Protein AF-R9SNN8-F1 (afdb_monomer)

Foldseek 3Di:
DAQPLCVLLVAPWGWKFKAFAQDDDPQAAEQPALDDDDDPLLVVLCCTPVQGKHKDFLGRNNDQLLCQLAQQFLSQDPPPPHVLLQLLQQAQALPARPDNVVSVVVLVPDDPVCSVSRRRHPRLDHHSVVSSCCSPPVRQHHNDPGGMIMMGGPVPQDVVRQTFKMKGKDFPLSVVLVQQQLCVLDPDGADAAEDSGAQSNQQHVVQVVQLPDPNRHKGKGLPDLVSLVSHDPPSSPGIIIIMHGSVVSVVCVVRVPPTSSNDPVSVVVSD

Secondary structure (DSSP, 8-state):
---HHHHHHT-SS--EEEEEESSPPTT-B--S-SSS---HHHHHHHHHHS---EEE-TTT---HHHHHHTTBS-HHHHSTT-HHHHHHHTTTGGGT-SSHHHHHHHHHTS-HHHHHHHHH---SSSSHHHHHHIIIIIS---B-SSSEEEEEEGGGPPTTPPPSEEEEEE-HHHHHHHHHHHHHT-SS----B--SS-HHHHTTHHHHHHHTSSS--PEEE--SHHHHHHSPTTHHHH-EEEEEEHHHHHHHHHH-TTSGGG-HHHHHH--

Mean predicted aligned error: 3.73 Å

pLDDT: mean 94.52, std 4.87, range [56.5, 98.81]

Structure (mmCIF, N/CA/C/O backbone):
data_AF-R9SNN8-F1
#
_entry.id   AF-R9SNN8-F1
#
loop_
_atom_site.group_PDB
_atom_site.id
_atom_site.type_symbol
_atom_site.label_atom_id
_atom_site.label_alt_id
_atom_site.label_comp_id
_atom_site.label_asym_id
_atom_site.label_entity_id
_atom_site.label_seq_id
_atom_site.pdbx_PDB_ins_code
_atom_site.Cartn_x
_atom_site.Cartn_y
_atom_site.Cartn_z
_atom_site.occupancy
_atom_site.B_iso_or_equiv
_atom_site.auth_seq_id
_atom_site.auth_comp_id
_atom_site.auth_asym_id
_atom_site.auth_atom_id
_atom_site.pdbx_PDB_model_num
ATOM 1 N N . MET A 1 1 ? -12.663 13.484 13.839 1.00 72.19 1 MET A N 1
ATOM 2 C CA . MET A 1 1 ? -13.004 12.285 14.656 1.00 72.19 1 MET A CA 1
ATOM 3 C C . MET A 1 1 ? -11.731 11.582 15.132 1.00 72.19 1 MET A C 1
ATOM 5 O O . MET A 1 1 ? -10.718 11.725 14.473 1.00 72.19 1 MET A O 1
ATOM 9 N N . ASP A 1 2 ? -11.742 10.814 16.226 1.00 83.00 2 ASP A N 1
ATOM 10 C CA . ASP A 1 2 ? -10.592 9.967 16.615 1.00 83.00 2 ASP A CA 1
ATOM 11 C C . ASP A 1 2 ? -10.923 8.477 16.425 1.00 83.00 2 ASP A C 1
ATOM 13 O O . ASP A 1 2 ? -12.054 8.047 16.658 1.00 83.00 2 ASP A O 1
ATOM 17 N N . SER A 1 3 ? -9.940 7.674 16.004 1.00 90.75 3 SER A N 1
ATOM 18 C CA . SER A 1 3 ? -10.134 6.233 15.783 1.00 90.75 3 SER A CA 1
ATOM 19 C C . SER A 1 3 ? -10.133 5.473 17.110 1.00 90.75 3 SER A C 1
ATOM 21 O O . SER A 1 3 ? -9.099 5.351 17.769 1.00 90.75 3 SER A O 1
ATOM 23 N N . LYS A 1 4 ? -11.289 4.909 17.487 1.00 94.19 4 LYS A N 1
ATOM 24 C CA . LYS A 1 4 ? -11.444 4.128 18.727 1.00 94.19 4 LYS A CA 1
ATOM 25 C C . LYS A 1 4 ? -10.507 2.916 18.772 1.00 94.19 4 LYS A C 1
ATOM 27 O O . LYS A 1 4 ? -9.848 2.702 19.784 1.00 94.19 4 LYS A O 1
ATOM 32 N N . ILE A 1 5 ? -10.370 2.192 17.657 1.00 95.62 5 ILE A N 1
ATOM 33 C CA . ILE A 1 5 ? -9.436 1.060 17.534 1.00 95.62 5 ILE A CA 1
ATOM 34 C C . ILE A 1 5 ? -7.990 1.512 17.766 1.00 95.62 5 ILE A C 1
ATOM 36 O O . ILE A 1 5 ? -7.279 0.898 18.556 1.00 95.62 5 ILE A O 1
ATOM 40 N N . ALA A 1 6 ? -7.559 2.614 17.141 1.00 95.12 6 ALA A N 1
ATOM 41 C CA . ALA A 1 6 ? -6.199 3.127 17.329 1.00 95.12 6 ALA A CA 1
ATOM 42 C C . ALA A 1 6 ? -5.938 3.558 18.783 1.00 9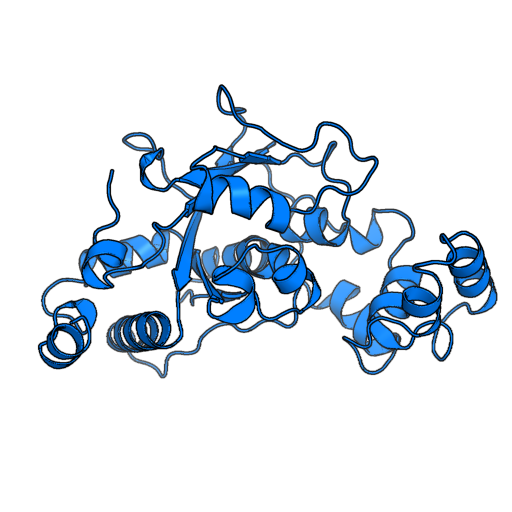5.12 6 ALA A C 1
ATOM 44 O O . ALA A 1 6 ? -4.848 3.336 19.308 1.00 95.12 6 ALA A O 1
ATOM 45 N N . ASN A 1 7 ? -6.950 4.111 19.458 1.00 94.06 7 ASN A N 1
ATOM 46 C CA . ASN A 1 7 ? -6.866 4.475 20.872 1.00 94.06 7 ASN A CA 1
ATOM 47 C C . ASN A 1 7 ? -6.768 3.240 21.788 1.00 94.06 7 ASN A C 1
ATOM 49 O O . ASN A 1 7 ? -6.008 3.249 22.757 1.00 94.06 7 ASN A O 1
ATOM 53 N N . LEU A 1 8 ? -7.495 2.158 21.486 1.00 94.19 8 LEU A N 1
ATOM 54 C CA . LEU A 1 8 ? -7.383 0.887 22.216 1.00 94.19 8 LEU A CA 1
ATOM 55 C C . LEU A 1 8 ? -6.013 0.224 21.997 1.00 94.19 8 LEU A C 1
ATOM 57 O O . LEU A 1 8 ? -5.402 -0.278 22.944 1.00 94.19 8 LEU A O 1
ATOM 61 N N . LEU A 1 9 ? -5.466 0.321 20.787 1.00 93.25 9 LEU A N 1
ATOM 62 C CA . LEU A 1 9 ? -4.102 -0.112 20.470 1.00 93.25 9 LEU A CA 1
ATOM 63 C C . LEU A 1 9 ? -3.013 0.804 21.037 1.00 93.25 9 LEU A C 1
ATOM 65 O O . LEU A 1 9 ? -1.855 0.412 21.051 1.00 93.25 9 LEU A O 1
ATOM 69 N N . GLY A 1 10 ? -3.336 2.020 21.481 1.00 92.25 10 GLY A N 1
ATOM 70 C CA . GLY A 1 10 ? -2.318 2.985 21.908 1.00 92.25 10 GLY A CA 1
ATOM 71 C C . GLY A 1 10 ? -1.281 3.279 20.819 1.00 92.25 10 GLY A C 1
ATOM 72 O O . GLY A 1 10 ? -0.102 3.419 21.135 1.00 92.25 10 GLY A O 1
ATOM 73 N N . CYS A 1 11 ? -1.710 3.331 19.552 1.00 93.31 11 CYS A N 1
ATOM 74 C CA . CYS A 1 11 ? -0.806 3.494 18.417 1.00 93.31 11 CYS A CA 1
ATOM 75 C C . CYS A 1 11 ? 0.056 4.755 18.552 1.00 93.31 11 CYS A C 1
ATOM 77 O O . CYS A 1 11 ? -0.461 5.852 18.771 1.00 93.31 11 CYS A O 1
ATOM 79 N N . SER A 1 12 ? 1.362 4.618 18.302 1.00 93.44 12 SER A N 1
ATOM 80 C CA . SER A 1 12 ? 2.279 5.773 18.245 1.00 93.44 12 SER A CA 1
ATOM 81 C C . SER A 1 12 ? 1.959 6.730 17.090 1.00 93.44 12 SER A C 1
ATOM 83 O O . SER A 1 12 ? 2.256 7.922 17.154 1.00 93.44 12 SER A O 1
ATOM 85 N N . PHE A 1 13 ? 1.335 6.214 16.030 1.00 96.06 13 PHE A N 1
ATOM 86 C CA . PHE A 1 13 ? 0.892 6.984 14.875 1.00 96.06 13 PHE A CA 1
ATOM 87 C C . PHE A 1 13 ? -0.616 6.849 14.704 1.00 96.06 13 PHE A C 1
ATOM 89 O O . PHE A 1 13 ? -1.148 5.741 14.621 1.00 96.06 13 PHE A O 1
ATOM 96 N N . LYS A 1 14 ? -1.310 7.986 14.586 1.00 96.31 14 LYS A N 1
ATOM 97 C CA . LYS A 1 14 ? -2.728 7.986 14.221 1.00 96.31 14 LYS A CA 1
ATOM 98 C C . LYS A 1 14 ? -2.908 7.404 12.812 1.00 96.31 14 LYS A C 1
ATOM 100 O O . LYS A 1 14 ? -2.109 7.727 11.924 1.00 96.31 14 LYS A O 1
ATOM 105 N N . PRO A 1 15 ? -3.965 6.606 12.577 1.00 98.00 15 PRO A N 1
ATOM 106 C CA . PRO A 1 15 ? -4.228 6.054 11.260 1.00 98.00 15 PRO A CA 1
ATOM 107 C C . PRO A 1 15 ? -4.510 7.162 10.239 1.00 98.00 15 PRO A C 1
ATOM 109 O O . PRO A 1 15 ? -4.804 8.321 10.570 1.00 98.00 15 PRO A O 1
ATOM 112 N N . ILE A 1 16 ? -4.406 6.777 8.976 1.00 98.56 16 ILE A N 1
ATOM 113 C CA . ILE A 1 16 ? -4.803 7.584 7.824 1.00 98.56 16 ILE A CA 1
ATOM 114 C C . ILE A 1 16 ? -5.865 6.816 7.038 1.00 98.56 16 ILE A C 1
ATOM 116 O O . ILE A 1 16 ? -6.004 5.603 7.200 1.00 98.56 16 ILE A O 1
ATOM 120 N N . VAL A 1 17 ? -6.599 7.509 6.181 1.00 98.62 17 VAL A N 1
ATOM 121 C CA . VAL A 1 17 ? -7.621 6.913 5.313 1.00 98.62 17 VAL A CA 1
ATOM 122 C C . VAL A 1 17 ? -7.290 7.152 3.850 1.00 98.62 17 VAL A C 1
ATOM 124 O O . VAL A 1 17 ? -6.629 8.140 3.514 1.00 98.62 17 VAL A O 1
ATOM 127 N N . LEU A 1 18 ? -7.771 6.254 2.996 1.00 98.69 18 LEU A N 1
ATOM 128 C CA . LEU A 1 18 ? -7.830 6.435 1.552 1.00 98.69 18 LEU A CA 1
ATOM 129 C C . LEU A 1 18 ? -9.287 6.671 1.147 1.00 98.69 18 LEU A C 1
ATOM 131 O O . LEU A 1 18 ? -10.178 5.939 1.575 1.00 98.69 18 LEU A O 1
ATOM 135 N N . VAL A 1 19 ? -9.507 7.687 0.314 1.00 98.31 19 VAL A N 1
ATOM 136 C CA . VAL A 1 19 ? -10.810 8.021 -0.273 1.00 98.31 19 VAL A CA 1
ATOM 137 C C . VAL A 1 19 ? -10.654 8.225 -1.779 1.00 98.31 19 VAL A C 1
ATOM 139 O O . VAL A 1 19 ? -9.813 9.014 -2.220 1.00 98.31 19 VAL A O 1
ATOM 142 N N . LYS A 1 20 ? -11.467 7.538 -2.575 1.00 97.88 20 LYS A N 1
ATOM 143 C CA . LYS A 1 20 ? -11.664 7.780 -4.004 1.00 97.88 20 LYS A CA 1
ATOM 144 C C . LYS A 1 20 ? -12.780 8.803 -4.183 1.00 97.88 20 LYS A C 1
ATOM 146 O O . LYS A 1 20 ? -13.839 8.700 -3.574 1.00 97.88 20 LYS A O 1
ATOM 151 N N . THR A 1 21 ? -12.538 9.834 -4.987 1.00 97.31 21 THR A N 1
ATOM 152 C CA . THR A 1 21 ? -13.513 10.917 -5.183 1.00 97.31 21 THR A CA 1
ATOM 153 C C . THR A 1 21 ? -13.320 11.651 -6.508 1.00 97.31 21 THR A C 1
ATOM 155 O O . THR A 1 21 ? -12.231 11.684 -7.083 1.00 97.31 21 THR A O 1
ATOM 158 N N . ASN A 1 22 ? -14.387 12.277 -7.002 1.00 97.50 22 ASN A N 1
ATOM 159 C CA . ASN A 1 22 ? -14.331 13.190 -8.145 1.00 97.50 22 ASN A CA 1
ATOM 160 C C . ASN A 1 22 ? -14.013 14.637 -7.744 1.00 97.50 22 ASN A C 1
ATOM 162 O O . ASN A 1 22 ? -13.706 15.462 -8.606 1.00 97.50 22 ASN A O 1
ATOM 166 N N . GLU A 1 23 ? -14.027 14.938 -6.447 1.00 95.56 23 GLU A N 1
ATOM 167 C CA . GLU A 1 23 ? -13.767 16.267 -5.907 1.00 95.56 23 GLU A CA 1
ATOM 168 C C . GLU A 1 23 ? -12.357 16.343 -5.327 1.00 95.56 23 GLU A C 1
ATOM 170 O O . GLU A 1 23 ? -11.983 15.585 -4.433 1.00 95.56 23 GLU A O 1
ATOM 175 N N . LYS A 1 24 ? -11.549 17.279 -5.828 1.00 96.06 24 LYS A N 1
ATOM 176 C CA . LYS A 1 24 ? -10.215 17.511 -5.275 1.00 96.06 24 LYS A CA 1
ATOM 177 C C . LYS A 1 24 ? -10.357 18.231 -3.928 1.00 96.06 24 LYS A C 1
ATOM 179 O O . LYS A 1 24 ? -10.904 19.331 -3.930 1.00 96.06 24 LYS A O 1
ATOM 184 N N . PRO A 1 25 ? -9.846 17.686 -2.809 1.00 95.31 25 PRO A N 1
ATOM 185 C CA . PRO A 1 25 ? -9.971 18.360 -1.522 1.00 95.31 25 PRO A CA 1
ATOM 186 C C . PRO A 1 25 ? -9.204 19.686 -1.494 1.00 95.31 25 PRO A C 1
ATOM 188 O O . PRO A 1 25 ? -8.078 19.777 -1.999 1.00 95.31 25 PRO A O 1
ATOM 191 N N . ASP A 1 26 ? -9.795 20.694 -0.856 1.00 94.50 26 ASP A N 1
ATOM 192 C CA . ASP A 1 26 ? -9.166 21.999 -0.667 1.00 94.50 26 ASP A CA 1
ATOM 193 C C . ASP A 1 26 ? -7.869 21.879 0.138 1.00 94.50 26 ASP A C 1
ATOM 195 O O . ASP A 1 26 ? -7.770 21.126 1.106 1.00 94.50 26 ASP A O 1
ATOM 199 N N . GLY A 1 27 ? -6.836 22.609 -0.288 1.00 94.69 27 GLY A N 1
ATOM 200 C CA . GLY A 1 27 ? -5.527 22.594 0.372 1.00 94.69 27 GLY A CA 1
ATOM 201 C C . GLY A 1 27 ? -4.741 21.281 0.236 1.00 94.69 27 GLY A C 1
ATOM 202 O O . GLY A 1 27 ? -3.633 21.191 0.766 1.00 94.69 27 GLY A O 1
ATOM 203 N N . ALA A 1 28 ? -5.256 20.275 -0.484 1.00 97.19 28 ALA A N 1
ATOM 204 C CA . ALA A 1 28 ? -4.539 19.026 -0.710 1.00 97.19 28 ALA A CA 1
ATOM 205 C C . ALA A 1 28 ? -3.278 19.247 -1.555 1.00 97.19 28 ALA A C 1
ATOM 207 O O . ALA A 1 28 ? -3.304 19.891 -2.611 1.00 97.19 28 ALA A O 1
ATOM 208 N N . ILE A 1 29 ? -2.168 18.649 -1.123 1.00 97.31 29 ILE A N 1
ATOM 209 C CA . ILE A 1 29 ? -0.924 18.637 -1.897 1.00 97.31 29 ILE A CA 1
ATOM 210 C C . ILE A 1 29 ? -0.841 17.366 -2.740 1.00 97.31 29 ILE A C 1
ATOM 212 O O . ILE A 1 29 ? -1.443 16.349 -2.427 1.00 97.31 29 ILE A O 1
ATOM 216 N N . GLY A 1 30 ? -0.051 17.384 -3.802 1.00 95.62 30 GLY A N 1
ATOM 217 C CA . GLY A 1 30 ? 0.151 16.199 -4.626 1.00 95.62 30 GLY A CA 1
ATOM 218 C C . GLY A 1 30 ? 1.256 16.412 -5.647 1.00 95.62 30 GLY A C 1
ATOM 219 O O . GLY A 1 30 ? 1.845 17.503 -5.703 1.00 95.62 30 GLY A O 1
ATOM 220 N N . PRO A 1 31 ? 1.570 15.387 -6.450 1.00 94.62 31 PRO A N 1
ATOM 221 C CA . PRO A 1 31 ? 2.430 15.548 -7.610 1.00 94.62 31 PRO A CA 1
ATOM 222 C C . PRO A 1 31 ? 1.872 16.633 -8.539 1.00 94.62 31 PRO A C 1
ATOM 224 O O . PRO A 1 31 ? 0.678 16.670 -8.828 1.00 94.62 31 PRO A O 1
ATOM 227 N N . LYS A 1 32 ? 2.738 17.537 -9.007 1.00 90.62 32 LYS A N 1
ATOM 228 C CA . LYS A 1 32 ? 2.347 18.624 -9.927 1.00 90.62 32 LYS A CA 1
ATOM 229 C C . LYS A 1 32 ? 2.517 18.254 -11.402 1.00 90.62 32 LYS A C 1
ATOM 231 O O . LYS A 1 32 ? 2.023 18.961 -12.271 1.00 90.62 32 LYS A O 1
ATOM 236 N N . SER A 1 33 ? 3.245 17.178 -11.687 1.00 89.62 33 SER A N 1
ATOM 237 C CA . SER A 1 33 ? 3.513 16.702 -13.042 1.00 89.62 33 SER A CA 1
ATOM 238 C C . SER A 1 33 ? 3.868 15.224 -13.031 1.00 89.62 33 SER A C 1
ATOM 240 O O . SER A 1 33 ? 4.521 14.772 -12.095 1.00 89.62 33 SER A O 1
ATOM 242 N N . ASN A 1 34 ? 3.590 14.525 -14.131 1.00 81.81 34 ASN A N 1
ATOM 243 C CA . ASN A 1 34 ? 4.069 13.160 -14.386 1.00 81.81 34 ASN A CA 1
ATOM 244 C C . ASN A 1 34 ? 5.585 13.062 -14.660 1.00 81.81 34 ASN A C 1
ATOM 246 O O . ASN A 1 34 ? 6.088 11.994 -14.998 1.00 81.81 34 ASN A O 1
ATOM 250 N N . LYS A 1 35 ? 6.329 14.164 -14.529 1.00 77.62 35 LYS A N 1
ATOM 251 C CA . LYS A 1 35 ? 7.785 14.205 -14.669 1.00 77.62 35 LYS A CA 1
ATOM 252 C C . LYS A 1 35 ? 8.442 14.273 -13.292 1.00 77.62 35 LYS A C 1
ATOM 254 O O . LYS A 1 35 ? 8.012 15.026 -12.422 1.00 77.62 35 LYS A O 1
ATOM 259 N N . GLY A 1 36 ? 9.531 13.526 -13.124 1.00 70.75 36 GLY A N 1
ATOM 260 C CA . GLY A 1 36 ? 10.351 13.543 -11.911 1.00 70.75 36 GLY A CA 1
ATOM 261 C C . GLY A 1 36 ? 9.990 12.472 -10.878 1.00 70.75 36 GLY A C 1
ATOM 262 O O . GLY A 1 36 ? 9.157 11.593 -11.102 1.00 70.75 36 GLY A O 1
ATOM 263 N N . ARG A 1 37 ? 10.684 12.520 -9.734 1.00 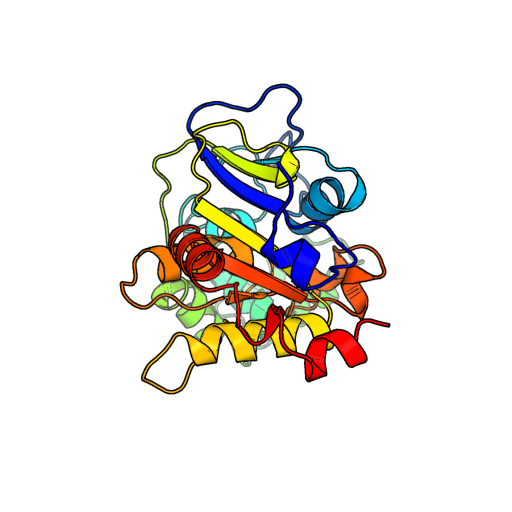67.56 37 ARG A N 1
ATOM 264 C CA . ARG A 1 37 ? 10.543 11.547 -8.641 1.00 67.56 37 ARG A CA 1
ATOM 265 C C . ARG A 1 37 ? 9.423 11.967 -7.685 1.00 67.56 37 ARG A C 1
ATOM 267 O O . ARG A 1 37 ? 9.678 12.702 -6.737 1.00 67.56 37 ARG A O 1
ATOM 274 N N . SER A 1 38 ? 8.209 11.467 -7.901 1.00 83.06 38 SER A N 1
ATOM 275 C CA . SER A 1 38 ? 7.098 11.569 -6.944 1.00 83.06 38 SER A CA 1
ATOM 276 C C . SER A 1 38 ? 6.725 10.178 -6.424 1.00 83.06 38 SER A C 1
ATOM 278 O O . SER A 1 38 ? 5.977 9.443 -7.066 1.00 83.06 38 SER A O 1
ATOM 280 N N . CYS A 1 39 ? 7.276 9.791 -5.273 1.00 93.50 39 CYS A N 1
ATOM 281 C CA . CYS A 1 39 ? 6.932 8.526 -4.624 1.00 93.50 39 CYS A CA 1
ATOM 282 C C . CYS A 1 39 ? 5.705 8.711 -3.723 1.00 93.50 39 CYS A C 1
ATOM 284 O O . CYS A 1 39 ? 5.709 9.592 -2.863 1.00 93.50 39 CYS A O 1
ATOM 286 N N . ILE A 1 40 ? 4.694 7.851 -3.876 1.00 96.88 40 ILE A N 1
ATOM 287 C CA . ILE A 1 40 ? 3.485 7.851 -3.036 1.00 96.88 40 ILE A CA 1
ATOM 288 C C . ILE A 1 40 ? 3.858 7.729 -1.556 1.00 96.88 40 ILE A C 1
ATOM 290 O O . ILE A 1 40 ? 3.392 8.516 -0.739 1.00 96.88 40 ILE A O 1
ATOM 294 N N . MET A 1 41 ? 4.786 6.830 -1.218 1.00 97.19 41 MET A N 1
ATOM 295 C CA . MET A 1 41 ? 5.236 6.631 0.164 1.00 97.19 41 MET A CA 1
ATOM 296 C C . MET A 1 41 ? 5.921 7.879 0.742 1.00 97.19 41 MET A C 1
ATOM 298 O O . MET A 1 41 ? 5.721 8.227 1.903 1.00 97.19 41 MET A O 1
ATOM 302 N N . SER A 1 42 ? 6.667 8.631 -0.076 1.00 95.69 42 SER A N 1
ATOM 303 C CA . SER A 1 42 ? 7.252 9.899 0.373 1.00 95.69 42 SER A CA 1
ATOM 304 C C . SER A 1 42 ? 6.185 10.937 0.724 1.00 95.69 42 SER A C 1
ATOM 306 O O . SER A 1 42 ? 6.357 11.663 1.703 1.00 95.69 42 SER A O 1
ATOM 308 N N . TYR A 1 43 ? 5.080 10.980 -0.025 1.00 97.06 43 TYR A N 1
ATOM 309 C CA . TYR A 1 43 ? 3.919 11.798 0.319 1.00 97.06 43 TYR A CA 1
ATOM 310 C C . TYR A 1 43 ? 3.151 11.250 1.525 1.00 97.06 43 TYR A C 1
ATOM 312 O O . TYR A 1 43 ? 2.675 12.046 2.324 1.00 97.06 43 TYR A O 1
ATOM 320 N N . LEU A 1 44 ? 3.083 9.932 1.734 1.00 97.69 44 LEU A N 1
ATOM 321 C CA . LEU A 1 44 ? 2.476 9.385 2.950 1.00 97.69 44 LEU A CA 1
ATOM 322 C C . LEU A 1 44 ? 3.182 9.846 4.222 1.00 97.69 44 LEU A C 1
ATOM 324 O O . LEU A 1 44 ? 2.508 10.049 5.225 1.00 97.69 44 LEU A O 1
ATOM 328 N N . ASN A 1 45 ? 4.491 10.124 4.195 1.00 97.75 45 ASN A N 1
ATOM 329 C CA . ASN A 1 45 ? 5.129 10.787 5.339 1.00 97.75 45 ASN A CA 1
ATOM 330 C C . ASN A 1 45 ? 4.467 12.139 5.665 1.00 97.75 45 ASN A C 1
ATOM 332 O O . ASN A 1 45 ? 4.406 12.513 6.829 1.00 97.75 45 ASN A O 1
ATOM 336 N N . LYS A 1 46 ? 3.978 12.886 4.667 1.00 97.88 46 LYS A N 1
ATOM 337 C CA . LYS A 1 46 ? 3.262 14.153 4.885 1.00 97.88 46 LYS A CA 1
ATOM 338 C C . LYS A 1 46 ? 1.902 13.929 5.539 1.00 97.88 46 LYS A C 1
ATOM 340 O O . LYS A 1 46 ? 1.542 14.676 6.437 1.00 97.88 46 LYS A O 1
ATOM 345 N N . VAL A 1 47 ? 1.196 12.869 5.159 1.00 98.38 47 VAL A N 1
ATOM 346 C CA . VAL A 1 47 ? -0.084 12.505 5.785 1.00 98.38 47 VAL A CA 1
ATOM 347 C C . VAL A 1 47 ? 0.130 12.017 7.222 1.00 98.38 47 VAL A C 1
ATOM 349 O O . VAL A 1 47 ? -0.590 12.406 8.135 1.00 98.38 47 VAL A O 1
ATOM 352 N N . ILE A 1 48 ? 1.143 11.179 7.445 1.00 98.19 48 ILE A N 1
ATOM 353 C CA . ILE A 1 48 ? 1.373 10.534 8.741 1.00 98.19 48 ILE A CA 1
ATOM 354 C C . ILE A 1 48 ? 1.976 11.513 9.753 1.00 98.19 48 ILE A C 1
ATOM 356 O O . ILE A 1 48 ? 1.439 11.637 10.850 1.00 98.19 48 ILE A O 1
ATOM 360 N N . PHE A 1 49 ? 3.053 12.220 9.393 1.00 97.75 49 PHE A N 1
ATOM 361 C CA . PHE A 1 49 ? 3.778 13.102 10.318 1.00 97.75 49 PHE A CA 1
ATOM 362 C C . PHE A 1 49 ? 3.243 14.530 10.328 1.00 97.75 49 PHE A C 1
ATOM 364 O O . PHE A 1 49 ? 3.088 15.116 11.393 1.00 97.75 49 PHE A O 1
ATOM 371 N N . ASP A 1 50 ? 2.973 15.089 9.148 1.00 97.44 50 ASP A N 1
ATOM 372 C CA . ASP A 1 50 ? 2.627 16.507 9.012 1.00 97.44 50 ASP A CA 1
ATOM 373 C C . ASP A 1 50 ? 1.094 16.710 9.009 1.00 97.44 50 ASP A C 1
ATOM 375 O O . ASP A 1 50 ? 0.628 17.840 8.900 1.00 97.44 50 ASP A O 1
ATOM 379 N N . ARG A 1 51 ? 0.317 15.614 9.096 1.00 97.00 51 ARG A N 1
ATOM 380 C CA . ARG A 1 51 ? -1.156 15.566 9.002 1.00 97.00 51 ARG A CA 1
ATOM 381 C C . ARG A 1 51 ? -1.710 16.349 7.806 1.00 97.00 51 ARG A C 1
ATOM 383 O O . ARG A 1 51 ? -2.769 16.954 7.864 1.00 97.00 51 ARG A O 1
ATOM 390 N N . GLN A 1 52 ? -0.983 16.325 6.693 1.00 98.06 52 GLN A N 1
ATOM 391 C CA . GLN A 1 52 ? -1.354 17.033 5.475 1.00 98.06 52 GLN A CA 1
ATOM 392 C C . GLN A 1 52 ? -2.098 16.097 4.521 1.00 98.06 52 GLN A C 1
ATOM 394 O O . GLN A 1 52 ? -1.556 15.066 4.118 1.00 98.06 52 GLN A O 1
ATOM 399 N N . THR A 1 53 ? -3.297 16.494 4.088 1.00 98.50 53 THR A N 1
ATOM 400 C CA . THR A 1 53 ? -4.043 15.780 3.041 1.00 98.50 53 THR A CA 1
ATOM 401 C C . THR A 1 53 ? -3.264 15.783 1.722 1.00 98.50 53 THR A C 1
ATOM 403 O O . THR A 1 53 ? -2.783 16.830 1.265 1.00 98.50 53 THR A O 1
ATOM 406 N N . VAL A 1 54 ? -3.156 14.603 1.108 1.00 98.44 54 VAL A N 1
ATOM 407 C CA . VAL A 1 54 ? -2.475 14.352 -0.163 1.00 98.44 54 VAL A CA 1
ATOM 408 C C . VAL A 1 54 ? -3.465 13.810 -1.188 1.00 98.44 54 VAL A C 1
ATOM 410 O O . VAL A 1 54 ? -4.276 12.945 -0.878 1.00 98.44 54 VAL A O 1
ATOM 413 N N . VAL A 1 55 ? -3.352 14.259 -2.434 1.00 98.12 55 VAL A N 1
ATOM 414 C CA . VAL A 1 55 ? -4.170 13.801 -3.559 1.00 98.12 55 VAL A CA 1
ATOM 415 C C . VAL A 1 55 ? -3.312 13.352 -4.738 1.00 98.12 55 VAL A C 1
ATOM 417 O O . VAL A 1 55 ? -2.309 13.982 -5.083 1.00 98.12 55 VAL A O 1
ATOM 420 N N . PHE A 1 56 ? -3.740 12.270 -5.379 1.00 97.88 56 PHE A N 1
ATOM 421 C CA . PHE A 1 56 ? -3.166 11.725 -6.602 1.00 97.88 56 PHE A CA 1
ATOM 422 C C . PHE A 1 56 ? -4.219 11.660 -7.706 1.00 97.88 56 PHE A C 1
ATOM 424 O O . PHE A 1 56 ? -5.396 11.418 -7.447 1.00 97.88 56 PHE A O 1
ATOM 431 N N . GLU A 1 57 ? -3.772 11.842 -8.944 1.00 96.56 57 GLU A N 1
ATOM 432 C CA . GLU A 1 57 ? -4.560 11.632 -10.160 1.00 96.56 57 GLU A CA 1
ATOM 433 C C . GLU A 1 57 ? -3.684 10.968 -11.231 1.00 96.56 57 GLU A C 1
ATOM 435 O O . GLU A 1 57 ? -2.446 11.054 -11.185 1.00 96.56 57 GLU A O 1
ATOM 440 N N . LYS A 1 58 ? -4.319 10.329 -12.221 1.00 95.00 58 LYS A N 1
ATOM 441 C CA . LYS A 1 58 ? -3.629 9.605 -13.304 1.00 95.00 58 LYS A CA 1
ATOM 442 C C . LYS A 1 58 ? -2.585 10.472 -14.021 1.00 95.00 58 LYS A C 1
ATOM 444 O O . LYS A 1 58 ? -1.464 10.032 -14.245 1.00 95.00 58 LYS A O 1
ATOM 449 N N . ASN A 1 59 ? -2.912 11.729 -14.321 1.00 93.00 59 ASN A N 1
ATOM 450 C CA . ASN A 1 59 ? -2.076 12.588 -15.172 1.00 93.00 59 ASN A CA 1
ATOM 451 C C . ASN A 1 59 ? -0.837 13.179 -14.481 1.00 93.00 59 ASN A C 1
ATOM 453 O O . ASN A 1 59 ? 0.052 13.689 -15.164 1.00 93.00 59 ASN A O 1
ATOM 457 N N . THR A 1 60 ? -0.761 13.146 -13.150 1.00 93.88 60 THR A N 1
ATOM 458 C CA . THR A 1 60 ? 0.385 13.688 -12.399 1.00 93.88 60 THR A CA 1
ATOM 459 C C . THR A 1 60 ? 1.195 12.609 -11.689 1.00 93.88 60 THR A C 1
ATOM 461 O O . THR A 1 60 ? 2.312 12.876 -11.250 1.00 93.88 60 THR A O 1
ATOM 464 N N . THR A 1 61 ? 0.692 11.378 -11.621 1.00 94.19 61 THR A N 1
ATOM 465 C CA . THR A 1 61 ? 1.414 10.246 -11.036 1.00 94.19 61 THR A CA 1
ATOM 466 C C . THR A 1 61 ? 2.455 9.718 -12.027 1.00 94.19 61 THR A C 1
ATOM 468 O O . THR A 1 61 ? 2.106 9.197 -13.079 1.00 94.19 61 THR A O 1
ATOM 471 N N . SER A 1 62 ? 3.747 9.852 -11.701 1.00 89.81 62 SER A N 1
ATOM 472 C CA . SER A 1 62 ? 4.850 9.498 -12.616 1.00 89.81 62 SER A CA 1
ATOM 473 C C . SER A 1 62 ? 5.351 8.055 -12.513 1.00 89.81 62 SER A C 1
ATOM 475 O O . SER A 1 62 ? 6.025 7.565 -13.415 1.00 89.81 62 SER A O 1
ATOM 477 N N . CYS A 1 63 ? 5.087 7.373 -11.398 1.00 92.19 63 CYS A N 1
ATOM 478 C CA . CYS A 1 63 ? 5.559 6.010 -11.173 1.00 92.19 63 CYS A CA 1
ATOM 479 C C . CYS A 1 63 ? 4.541 5.006 -11.718 1.00 92.19 63 CYS A C 1
ATOM 481 O O . CYS A 1 63 ? 3.431 4.956 -11.198 1.00 92.19 63 CYS A O 1
ATOM 483 N N . ASN A 1 64 ? 4.922 4.150 -12.670 1.00 93.44 64 ASN A N 1
ATOM 484 C CA . ASN A 1 64 ? 4.022 3.131 -13.231 1.00 93.44 64 ASN A CA 1
ATOM 485 C C . ASN A 1 64 ? 3.512 2.141 -12.178 1.00 93.44 64 ASN A C 1
ATOM 487 O O . ASN A 1 64 ? 2.326 1.828 -12.154 1.00 93.44 64 ASN A O 1
ATOM 491 N N . GLY A 1 65 ? 4.369 1.723 -11.241 1.00 93.94 65 GLY A N 1
ATOM 492 C CA . GLY A 1 65 ? 3.929 0.926 -10.094 1.00 93.94 65 GLY A CA 1
ATOM 493 C C . GLY A 1 65 ? 2.969 1.688 -9.172 1.00 93.94 65 GLY A C 1
ATOM 494 O O . GLY A 1 65 ? 2.099 1.078 -8.562 1.00 93.94 65 GLY A O 1
ATOM 495 N N . GLY A 1 66 ? 3.087 3.018 -9.100 1.00 95.12 66 GLY A N 1
ATOM 496 C CA . GLY A 1 66 ? 2.155 3.887 -8.380 1.00 95.12 66 GLY A CA 1
ATOM 497 C C . GLY A 1 66 ? 0.829 4.101 -9.110 1.00 95.12 66 GLY A C 1
ATOM 498 O O . GLY A 1 66 ? -0.208 4.076 -8.462 1.00 95.12 66 GLY A O 1
ATOM 499 N N . LEU A 1 67 ? 0.844 4.245 -10.439 1.00 95.56 67 LEU A N 1
ATOM 500 C CA . LEU A 1 67 ? -0.361 4.283 -11.274 1.00 95.56 67 LEU A CA 1
ATOM 501 C C . LEU A 1 67 ? -1.175 3.006 -11.086 1.00 95.56 67 LEU A C 1
ATOM 503 O O . LEU A 1 67 ? -2.346 3.079 -10.722 1.00 95.56 67 LEU A O 1
ATOM 507 N N . THR A 1 68 ? -0.522 1.852 -11.246 1.00 96.81 68 THR A N 1
ATOM 508 C CA . THR A 1 68 ? -1.143 0.554 -10.983 1.00 96.81 68 THR A CA 1
ATOM 509 C C . THR A 1 68 ? -1.589 0.463 -9.530 1.00 96.81 68 THR A C 1
ATOM 511 O O . THR A 1 68 ? -2.734 0.131 -9.278 1.00 96.81 68 THR A O 1
ATOM 514 N N . GLY A 1 69 ? -0.729 0.821 -8.571 1.00 97.12 69 GLY A N 1
ATOM 515 C CA . GLY A 1 69 ? -1.014 0.697 -7.140 1.00 97.12 69 GLY A CA 1
ATOM 516 C C . GLY A 1 69 ? -2.192 1.524 -6.636 1.00 97.12 69 GLY A C 1
ATOM 517 O O . GLY A 1 69 ? -2.865 1.088 -5.711 1.00 97.12 69 GLY A O 1
ATOM 518 N N . LEU A 1 70 ? -2.475 2.671 -7.255 1.00 97.56 70 LEU A N 1
ATOM 519 C CA . LEU A 1 70 ? -3.633 3.506 -6.927 1.00 97.56 70 LEU A CA 1
ATOM 520 C C . LEU A 1 70 ? -4.868 3.195 -7.784 1.00 97.56 70 LEU A C 1
ATOM 522 O O . LEU A 1 70 ? -5.888 3.845 -7.596 1.00 97.56 70 LEU A O 1
ATOM 526 N N . GLY A 1 71 ? -4.808 2.224 -8.700 1.00 97.25 71 GLY A N 1
ATOM 527 C CA . GLY A 1 71 ? -5.946 1.825 -9.534 1.00 97.25 71 GLY A CA 1
ATOM 528 C C . GLY A 1 71 ? -6.214 2.735 -10.737 1.00 97.25 71 GLY A C 1
ATOM 529 O O . GLY A 1 71 ? -7.354 2.872 -11.168 1.00 97.25 71 GLY A O 1
ATOM 530 N N . PHE A 1 72 ? -5.183 3.370 -11.301 1.00 97.25 72 PHE A N 1
ATOM 531 C CA . PHE A 1 72 ? -5.299 4.220 -12.498 1.00 97.25 72 PHE A CA 1
ATOM 532 C C . PHE A 1 72 ? -5.045 3.474 -13.828 1.00 97.25 72 PHE A C 1
ATOM 534 O O . PHE A 1 72 ? -4.709 4.106 -14.838 1.00 97.25 72 PHE A O 1
ATOM 541 N N . GLY A 1 73 ? -5.205 2.151 -13.848 1.00 95.56 73 GLY A N 1
ATOM 542 C CA . GLY A 1 73 ? -4.935 1.274 -14.992 1.00 95.56 73 GLY A CA 1
ATOM 543 C C . GLY A 1 73 ? -3.654 0.453 -14.841 1.00 95.56 73 GLY A C 1
ATOM 544 O O . GLY A 1 73 ? -3.020 0.439 -13.782 1.00 95.56 73 GLY A O 1
ATOM 545 N N . ASN A 1 74 ? -3.249 -0.248 -15.905 1.00 95.31 74 ASN A N 1
ATOM 546 C CA . ASN A 1 74 ? -2.032 -1.060 -15.881 1.00 95.31 74 ASN A CA 1
ATOM 547 C C . ASN A 1 74 ? -0.821 -0.224 -16.309 1.00 95.31 74 ASN A C 1
ATOM 549 O O . ASN A 1 74 ? -0.402 -0.251 -17.467 1.00 95.31 74 ASN A O 1
ATOM 553 N N . GLY A 1 75 ? -0.206 0.475 -15.354 1.00 94.31 75 GLY A N 1
ATOM 554 C CA . GLY A 1 75 ? 0.967 1.312 -15.608 1.00 94.31 75 GLY A CA 1
ATOM 555 C C . GLY A 1 75 ? 2.168 0.547 -16.175 1.00 94.31 75 GLY A C 1
ATOM 556 O O . GLY A 1 75 ? 2.986 1.143 -16.868 1.00 94.31 75 GLY A O 1
ATOM 557 N N . PHE A 1 76 ? 2.294 -0.761 -15.931 1.00 94.25 76 PHE A N 1
ATOM 558 C CA . PHE A 1 76 ? 3.397 -1.555 -16.487 1.00 94.25 76 PHE A CA 1
ATOM 559 C C . PHE A 1 76 ? 3.223 -1.828 -17.984 1.00 94.25 76 PHE A C 1
ATOM 561 O O . PHE A 1 76 ? 4.220 -1.908 -18.696 1.00 94.25 76 PHE A O 1
ATOM 568 N N . LYS A 1 77 ? 1.980 -1.964 -18.464 1.00 93.44 77 LYS A N 1
ATOM 569 C CA . LYS A 1 77 ? 1.666 -2.177 -19.886 1.00 93.44 77 LYS A CA 1
ATOM 570 C C . LYS A 1 77 ? 1.473 -0.873 -20.651 1.00 93.44 77 LYS A C 1
ATOM 572 O O . LYS A 1 77 ? 1.964 -0.749 -21.765 1.00 93.44 77 LYS A O 1
ATOM 577 N N . GLU A 1 78 ? 0.737 0.064 -20.065 1.00 92.50 78 GLU A N 1
ATOM 578 C CA . GLU A 1 78 ? 0.333 1.322 -20.705 1.00 92.50 78 GLU A CA 1
ATOM 579 C C . GLU A 1 78 ? 1.422 2.398 -20.622 1.00 92.50 78 GLU A C 1
ATOM 581 O O . GLU A 1 78 ? 1.442 3.323 -21.431 1.00 92.50 78 GLU A O 1
ATOM 586 N N . GLY A 1 79 ? 2.300 2.311 -19.620 1.00 90.12 79 GLY A N 1
ATOM 587 C CA . GLY A 1 79 ? 3.329 3.307 -19.359 1.00 90.12 79 GLY A CA 1
ATOM 588 C C . GLY A 1 79 ? 4.686 2.942 -19.953 1.00 90.12 79 GLY A C 1
ATOM 589 O O . GLY A 1 79 ? 5.125 1.793 -19.922 1.00 90.12 79 GLY A O 1
ATOM 590 N N . GLU A 1 80 ? 5.416 3.961 -20.399 1.00 90.75 80 GLU A N 1
ATOM 591 C CA . GLU A 1 80 ? 6.834 3.850 -20.749 1.00 90.75 80 GLU A CA 1
ATOM 592 C C . GLU A 1 80 ? 7.680 3.521 -19.503 1.00 90.75 80 GLU A C 1
ATOM 594 O O . GLU A 1 80 ? 7.405 4.059 -18.425 1.00 90.75 80 GLU A O 1
ATOM 599 N N . PRO A 1 81 ? 8.729 2.682 -19.598 1.00 92.88 81 PRO A N 1
ATOM 600 C CA . PRO A 1 81 ? 9.300 2.066 -20.807 1.00 92.88 81 PRO A CA 1
ATOM 601 C C . PRO A 1 81 ? 8.679 0.706 -21.207 1.00 92.88 81 PRO A C 1
ATOM 603 O O . PRO A 1 81 ? 9.274 -0.040 -21.984 1.00 92.88 81 PRO A O 1
ATOM 606 N N . GLY A 1 82 ? 7.529 0.337 -20.639 1.00 94.31 82 GLY A N 1
ATOM 607 C CA . GLY A 1 82 ? 6.828 -0.912 -20.935 1.00 94.31 82 GLY A CA 1
ATOM 608 C C . GLY A 1 82 ? 7.259 -2.124 -20.101 1.00 94.31 82 GLY A C 1
ATOM 609 O O . GLY A 1 82 ? 8.324 -2.171 -19.473 1.00 94.31 82 GLY A O 1
ATOM 610 N N . ILE A 1 83 ? 6.390 -3.135 -20.102 1.00 96.25 83 ILE A N 1
ATOM 611 C CA . ILE A 1 83 ? 6.448 -4.289 -19.195 1.00 96.25 83 ILE A CA 1
ATOM 612 C C . ILE A 1 83 ? 7.729 -5.116 -19.351 1.00 96.25 83 ILE A C 1
ATOM 614 O O . ILE A 1 83 ? 8.245 -5.618 -18.358 1.00 96.25 83 ILE A O 1
ATOM 618 N N . ASP A 1 84 ? 8.296 -5.213 -20.557 1.00 97.06 84 ASP A N 1
ATOM 619 C CA . ASP A 1 84 ? 9.520 -5.988 -20.807 1.00 97.06 84 ASP A CA 1
ATOM 620 C C . ASP A 1 84 ? 10.746 -5.380 -20.101 1.00 97.06 84 ASP A C 1
ATOM 622 O O . ASP A 1 84 ? 11.583 -6.098 -19.540 1.00 97.06 84 ASP A O 1
ATOM 626 N N . ILE A 1 85 ? 10.829 -4.047 -20.068 1.00 97.00 85 ILE A N 1
ATOM 627 C CA . ILE A 1 85 ? 11.887 -3.327 -19.353 1.00 97.00 85 ILE A CA 1
ATOM 628 C C . ILE A 1 85 ? 11.686 -3.465 -17.841 1.00 97.00 85 ILE A C 1
ATOM 630 O O . ILE A 1 85 ? 12.650 -3.739 -17.124 1.00 97.00 85 ILE A O 1
ATOM 634 N N . TYR A 1 86 ? 10.448 -3.346 -17.347 1.00 95.88 86 TYR A N 1
ATOM 635 C CA . TYR A 1 86 ? 10.152 -3.572 -15.928 1.00 95.88 86 TYR A CA 1
ATOM 636 C C . TYR A 1 86 ? 10.433 -5.007 -15.493 1.00 95.88 86 TYR A C 1
ATOM 638 O O . TYR A 1 86 ? 11.015 -5.209 -14.434 1.00 95.88 86 TYR A O 1
ATOM 646 N N . ALA A 1 87 ? 10.086 -6.005 -16.304 1.00 97.44 87 ALA A N 1
ATOM 647 C CA . ALA A 1 87 ? 10.303 -7.406 -15.962 1.00 97.44 87 ALA A CA 1
ATOM 648 C C . ALA A 1 87 ? 11.800 -7.713 -15.847 1.00 97.44 87 ALA A C 1
ATOM 650 O O . ALA A 1 87 ? 12.226 -8.425 -14.939 1.00 97.44 87 ALA A O 1
ATOM 651 N N . SER A 1 88 ? 12.614 -7.103 -16.710 1.00 97.88 88 SER A N 1
ATOM 652 C CA . SER A 1 88 ? 14.075 -7.180 -16.628 1.00 97.88 88 SER A CA 1
ATOM 653 C 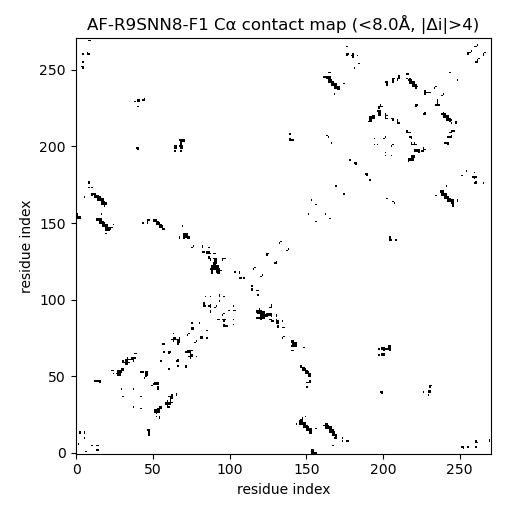C . SER A 1 88 ? 14.601 -6.453 -15.380 1.00 97.88 88 SER A C 1
ATOM 655 O O . SER A 1 88 ? 15.386 -7.014 -14.620 1.00 97.88 88 SER A O 1
ATOM 657 N N . PHE A 1 89 ? 14.113 -5.237 -15.108 1.00 96.25 89 PHE A N 1
ATOM 658 C CA . PHE A 1 89 ? 14.532 -4.433 -13.955 1.00 96.25 89 PHE A CA 1
ATOM 659 C C . PHE A 1 89 ? 14.182 -5.062 -12.606 1.00 96.25 89 PHE A C 1
ATOM 661 O O . PHE A 1 89 ? 15.037 -5.122 -11.731 1.00 96.25 89 PHE A O 1
ATOM 668 N N . LEU A 1 90 ? 12.964 -5.568 -12.431 1.00 95.50 90 LEU A N 1
ATOM 669 C CA . LEU A 1 90 ? 12.526 -6.165 -11.167 1.00 95.50 90 LEU A CA 1
ATOM 670 C C . LEU A 1 90 ? 13.092 -7.581 -10.952 1.00 95.50 90 LEU A C 1
ATOM 672 O O . LEU A 1 90 ? 12.911 -8.153 -9.878 1.00 95.50 90 LEU A O 1
ATOM 676 N N . SER A 1 91 ? 13.777 -8.152 -11.947 1.00 96.81 91 SER A N 1
ATOM 677 C CA . SER A 1 91 ? 14.456 -9.446 -11.848 1.00 96.81 91 SER A CA 1
ATOM 678 C C . SER A 1 91 ? 15.981 -9.290 -11.839 1.00 96.81 91 SER A C 1
ATOM 680 O O . SER A 1 91 ? 16.526 -8.622 -10.964 1.00 96.81 91 SER A O 1
ATOM 682 N N . THR A 1 92 ? 16.695 -9.915 -12.773 1.00 97.62 92 THR A N 1
ATOM 683 C CA . THR A 1 92 ? 18.163 -10.022 -12.795 1.00 97.62 92 THR A CA 1
ATOM 684 C C . THR A 1 92 ? 18.828 -9.053 -13.783 1.00 97.62 92 THR A C 1
ATOM 686 O O . THR A 1 92 ? 19.994 -9.235 -14.146 1.00 97.62 92 THR A O 1
ATOM 689 N N . GLY A 1 93 ? 18.102 -8.022 -14.229 1.00 97.50 93 GLY A N 1
ATOM 690 C CA . GLY A 1 93 ? 18.615 -6.968 -15.101 1.00 97.50 93 GLY A CA 1
ATOM 691 C C . GLY A 1 93 ? 19.068 -7.499 -16.462 1.00 97.50 93 GLY A C 1
ATOM 692 O O . GLY A 1 93 ? 18.369 -8.278 -17.111 1.00 97.50 93 GLY A O 1
ATOM 693 N N . LEU A 1 94 ? 20.266 -7.097 -16.902 1.00 97.44 94 LEU A N 1
ATOM 694 C CA . LEU A 1 94 ? 20.838 -7.474 -18.204 1.00 97.44 94 LEU A CA 1
ATOM 695 C C . LEU A 1 94 ? 21.053 -8.981 -18.370 1.00 97.44 94 LEU A C 1
ATOM 697 O O . LEU A 1 94 ? 21.107 -9.474 -19.502 1.00 97.44 94 LEU A O 1
ATOM 701 N N . LYS A 1 95 ? 21.192 -9.716 -17.260 1.00 96.38 95 LYS A N 1
ATOM 702 C CA . LYS A 1 95 ? 21.483 -11.151 -17.277 1.00 96.38 95 LYS A CA 1
ATOM 703 C C . LYS A 1 95 ? 20.397 -11.930 -18.026 1.00 96.38 95 LYS A C 1
ATOM 705 O O . LYS A 1 95 ? 20.736 -12.654 -18.969 1.00 96.38 95 LYS A O 1
ATOM 710 N N . ASP A 1 96 ? 19.132 -11.703 -17.664 1.00 94.12 96 ASP A N 1
ATOM 711 C CA . ASP A 1 96 ? 17.971 -12.437 -18.191 1.00 94.12 96 ASP A CA 1
ATOM 712 C C . ASP A 1 96 ? 16.971 -11.545 -18.952 1.00 94.12 96 ASP A C 1
ATOM 714 O O . ASP A 1 96 ? 15.843 -11.963 -19.203 1.00 94.12 96 ASP A O 1
ATOM 718 N N . ALA A 1 97 ? 17.361 -10.327 -19.347 1.00 96.81 97 ALA A N 1
ATOM 719 C CA . ALA A 1 97 ? 16.512 -9.467 -20.170 1.00 96.81 97 ALA A CA 1
ATOM 720 C C . ALA A 1 97 ? 16.114 -10.159 -21.488 1.00 96.81 97 ALA A C 1
ATOM 722 O O . ALA A 1 97 ? 16.974 -10.659 -22.220 1.00 96.81 97 ALA A O 1
ATOM 723 N N . LYS A 1 98 ? 14.813 -10.138 -21.814 1.00 96.19 98 LYS A N 1
ATOM 724 C CA . LYS A 1 98 ? 14.257 -10.736 -23.043 1.00 96.19 98 LYS A CA 1
ATOM 725 C C . LYS A 1 98 ? 14.855 -10.133 -24.313 1.00 96.19 98 LYS A C 1
ATOM 727 O O . LYS A 1 98 ? 15.269 -10.868 -25.203 1.00 96.19 98 LYS A O 1
ATOM 732 N N . ASP A 1 99 ? 14.939 -8.804 -24.375 1.00 96.62 99 ASP A N 1
ATOM 733 C CA . ASP A 1 99 ? 15.690 -8.080 -25.403 1.00 96.62 99 ASP A CA 1
ATOM 734 C C . ASP A 1 99 ? 16.882 -7.372 -24.755 1.00 96.62 99 ASP A C 1
ATOM 736 O O . ASP A 1 99 ? 16.783 -6.246 -24.258 1.00 96.62 99 ASP A O 1
ATOM 740 N N . LYS A 1 100 ? 18.032 -8.051 -24.758 1.00 96.38 100 LYS A N 1
ATOM 741 C CA . LYS A 1 100 ? 19.267 -7.536 -24.154 1.00 96.38 100 LYS A CA 1
ATOM 742 C C . LYS A 1 100 ? 19.753 -6.247 -24.805 1.00 96.38 100 LYS A C 1
ATOM 744 O O . LYS A 1 100 ? 20.273 -5.394 -24.096 1.00 96.38 100 LYS A O 1
ATOM 749 N N . LYS A 1 101 ? 19.587 -6.083 -26.122 1.00 96.94 101 LYS A N 1
ATOM 750 C CA . LYS A 1 101 ? 20.064 -4.884 -26.830 1.00 96.94 101 LYS A CA 1
ATOM 751 C C . LYS A 1 101 ? 19.237 -3.670 -26.423 1.00 96.94 101 LYS A C 1
ATOM 753 O O . LYS A 1 101 ? 19.803 -2.635 -26.074 1.00 96.94 101 LYS A O 1
ATOM 758 N N . ASN A 1 102 ? 17.912 -3.814 -26.422 1.00 96.88 102 ASN A N 1
ATOM 759 C CA . ASN A 1 102 ? 17.016 -2.745 -25.996 1.00 96.88 102 ASN A CA 1
ATOM 760 C C . ASN A 1 102 ? 17.204 -2.410 -24.507 1.00 96.88 102 ASN A C 1
ATOM 762 O O . ASN A 1 102 ? 17.345 -1.242 -24.146 1.00 96.88 102 ASN A O 1
ATOM 766 N N . TYR A 1 103 ? 17.298 -3.427 -23.644 1.00 97.88 103 TYR A N 1
ATOM 767 C CA . TYR A 1 103 ? 17.515 -3.212 -22.213 1.00 97.88 103 TYR A CA 1
ATOM 768 C C . TYR A 1 103 ? 18.874 -2.555 -21.920 1.00 97.88 103 TYR A C 1
ATOM 770 O O . TYR A 1 103 ? 18.951 -1.628 -21.118 1.00 97.88 103 TYR A O 1
ATOM 778 N N . GLN A 1 104 ? 19.939 -2.947 -22.626 1.00 97.69 104 GLN A N 1
ATOM 779 C CA . GLN A 1 104 ? 21.257 -2.318 -22.499 1.00 97.69 104 GLN A CA 1
ATOM 780 C C . GLN A 1 104 ? 21.233 -0.844 -22.904 1.00 97.69 104 GLN A C 1
ATOM 782 O O . GLN A 1 104 ? 21.813 -0.010 -22.206 1.00 97.69 104 GLN A O 1
ATOM 787 N N . LYS A 1 105 ? 20.524 -0.502 -23.986 1.00 97.31 105 LYS A N 1
ATOM 788 C CA . LYS A 1 105 ? 20.311 0.896 -24.371 1.00 97.31 105 LYS A CA 1
ATOM 789 C C . LYS A 1 105 ? 19.601 1.663 -23.252 1.00 97.31 105 LYS A C 1
ATOM 791 O O . LYS A 1 105 ? 20.115 2.692 -22.813 1.00 97.31 105 LYS A O 1
ATOM 796 N N . PHE A 1 106 ? 18.501 1.123 -22.724 1.00 96.44 106 PHE A N 1
ATOM 797 C CA . PHE A 1 106 ? 17.773 1.720 -21.601 1.00 96.44 106 PHE A CA 1
ATOM 798 C C . PHE A 1 106 ? 18.664 1.956 -20.370 1.00 96.44 106 PHE A C 1
ATOM 800 O O . PHE A 1 106 ? 18.588 3.024 -19.759 1.00 96.44 106 PHE A O 1
ATOM 807 N N . CYS A 1 107 ? 19.522 0.995 -20.011 1.00 96.88 107 CYS A N 1
ATOM 808 C CA . CYS A 1 107 ? 20.487 1.131 -18.916 1.00 96.88 107 CYS A CA 1
ATOM 809 C C . CYS A 1 107 ? 21.527 2.229 -19.194 1.00 96.88 107 CYS A C 1
ATOM 811 O O . CYS A 1 107 ? 21.830 3.029 -18.306 1.00 96.88 107 CYS A O 1
ATOM 813 N N . SER A 1 108 ? 22.043 2.315 -20.425 1.00 96.38 108 SER A N 1
ATOM 814 C CA . SER A 1 108 ? 23.073 3.295 -20.806 1.00 96.38 108 SER A CA 1
ATOM 815 C C . SER A 1 108 ? 22.603 4.749 -20.673 1.00 96.38 108 SER A C 1
ATOM 817 O O . SER A 1 108 ? 23.386 5.622 -20.294 1.00 96.38 108 SER A O 1
ATOM 819 N N . GLU A 1 109 ? 21.306 4.989 -20.880 1.00 95.75 109 GLU A N 1
ATOM 820 C CA . GLU A 1 109 ? 20.656 6.297 -20.746 1.00 95.75 109 GLU A CA 1
ATOM 821 C C . GLU A 1 109 ? 20.426 6.704 -19.278 1.00 95.75 109 GLU A C 1
ATOM 823 O O . GLU A 1 109 ? 20.035 7.840 -18.995 1.00 95.75 109 GLU A O 1
ATOM 828 N N . LYS A 1 110 ? 20.657 5.802 -18.310 1.00 94.19 110 LYS A N 1
ATOM 829 C CA . LYS A 1 110 ? 20.524 6.124 -16.884 1.00 94.19 110 LYS A CA 1
ATOM 830 C C . LYS A 1 110 ? 21.742 6.879 -16.353 1.00 94.19 110 LYS A C 1
ATOM 832 O O . LYS A 1 110 ? 22.874 6.623 -16.783 1.00 94.19 110 LYS A O 1
ATOM 837 N N . PRO A 1 111 ? 21.535 7.777 -15.366 1.00 94.31 111 PRO A N 1
ATOM 838 C CA . PRO A 1 111 ? 22.638 8.433 -14.679 1.00 94.31 111 PRO A CA 1
ATOM 839 C C . PRO A 1 111 ? 23.612 7.401 -14.091 1.00 94.31 111 PRO A C 1
ATOM 841 O O . PRO A 1 111 ? 23.143 6.421 -13.504 1.00 94.31 111 PRO A O 1
ATOM 844 N N . PRO A 1 112 ? 24.939 7.631 -14.162 1.00 94.88 112 PRO A N 1
ATOM 845 C CA . PRO A 1 112 ? 25.938 6.679 -13.671 1.00 94.88 112 PRO A CA 1
ATOM 846 C C . PRO A 1 112 ? 25.680 6.202 -12.236 1.00 94.88 112 PRO A C 1
ATOM 848 O O . PRO A 1 112 ? 25.760 5.013 -11.963 1.00 94.88 112 PRO A O 1
ATOM 851 N N . ALA A 1 113 ? 25.252 7.106 -11.349 1.00 93.31 113 ALA A N 1
ATOM 852 C CA . ALA A 1 113 ? 24.995 6.817 -9.935 1.00 93.31 113 ALA A CA 1
ATOM 853 C C . ALA A 1 113 ? 23.888 5.779 -9.662 1.00 93.31 113 ALA A C 1
ATOM 855 O O . ALA A 1 113 ? 23.754 5.316 -8.534 1.00 93.31 113 ALA A O 1
ATOM 856 N N . VAL A 1 114 ? 23.050 5.459 -10.651 1.00 91.25 114 VAL A N 1
ATOM 857 C CA . VAL A 1 114 ? 21.979 4.457 -10.514 1.00 91.25 114 VAL A CA 1
ATOM 858 C C . VAL A 1 114 ? 22.053 3.371 -11.581 1.00 91.25 114 VAL A C 1
ATOM 860 O O . VAL A 1 114 ? 21.188 2.504 -11.597 1.00 91.25 114 VAL A O 1
ATOM 863 N N . ARG A 1 115 ? 23.040 3.410 -12.484 1.00 95.19 115 ARG A N 1
ATOM 864 C CA . ARG A 1 115 ? 23.104 2.503 -13.635 1.00 95.19 115 ARG A CA 1
ATOM 865 C C . ARG A 1 115 ? 23.226 1.045 -13.204 1.00 95.19 115 ARG A C 1
ATOM 867 O O . ARG A 1 115 ? 22.434 0.229 -13.663 1.00 95.19 115 ARG A O 1
ATOM 874 N N . ASP A 1 116 ? 24.115 0.758 -12.257 1.00 94.62 116 ASP A N 1
ATOM 875 C CA . ASP A 1 116 ? 24.362 -0.598 -11.751 1.00 94.62 116 ASP A CA 1
ATOM 876 C C . ASP A 1 116 ? 23.091 -1.257 -11.198 1.00 94.62 116 ASP A C 1
ATOM 878 O O . ASP A 1 116 ? 22.879 -2.452 -11.383 1.00 94.62 116 ASP A O 1
ATOM 882 N N . MET A 1 117 ? 22.201 -0.470 -10.581 1.00 93.19 117 MET A N 1
ATOM 883 C CA . MET A 1 117 ? 20.901 -0.941 -10.088 1.00 93.19 117 MET A CA 1
ATOM 884 C C . MET A 1 117 ? 20.017 -1.464 -11.228 1.00 93.19 117 MET A C 1
ATOM 886 O O . MET A 1 117 ? 19.332 -2.468 -11.065 1.00 93.19 117 MET A O 1
ATOM 890 N N . PHE A 1 118 ? 20.034 -0.805 -12.390 1.00 95.94 118 PHE A N 1
ATOM 891 C CA . PHE A 1 118 ? 19.298 -1.276 -13.563 1.00 95.94 118 PHE A CA 1
ATOM 892 C C . PHE A 1 118 ? 20.016 -2.446 -14.240 1.00 95.94 118 PHE A C 1
ATOM 894 O O . PHE A 1 118 ? 19.382 -3.431 -14.592 1.00 95.94 118 PHE A O 1
ATOM 901 N N . GLU A 1 119 ? 21.338 -2.386 -14.389 1.00 97.38 119 GLU A N 1
ATOM 902 C CA . GLU A 1 119 ? 22.104 -3.463 -15.030 1.00 97.38 119 GLU A CA 1
ATOM 903 C C . GLU A 1 119 ? 22.022 -4.788 -14.260 1.00 97.38 119 GLU A C 1
ATOM 905 O O . GLU A 1 119 ? 21.894 -5.846 -14.879 1.00 97.38 119 GLU A O 1
ATOM 910 N N . CYS A 1 120 ? 22.034 -4.738 -12.925 1.00 96.56 120 CYS A N 1
ATOM 911 C CA . CYS A 1 120 ? 21.930 -5.913 -12.055 1.00 96.56 120 CYS A CA 1
ATOM 912 C C . CYS A 1 120 ? 20.487 -6.350 -11.755 1.00 96.56 120 CYS A C 1
ATOM 914 O O . CYS A 1 120 ? 20.292 -7.477 -11.283 1.00 96.56 120 CYS A O 1
ATOM 916 N N . GLY A 1 121 ? 19.518 -5.459 -11.986 1.00 95.88 121 GLY A N 1
ATOM 917 C CA . GLY A 1 121 ? 18.136 -5.582 -11.527 1.00 95.88 121 GLY A CA 1
ATOM 918 C C . GLY A 1 121 ? 17.981 -5.480 -10.003 1.00 95.88 121 GLY A C 1
ATOM 919 O O . GLY A 1 121 ? 18.938 -5.616 -9.239 1.00 95.88 121 GLY A O 1
ATOM 920 N N . GLU A 1 122 ? 16.749 -5.264 -9.545 1.00 93.38 122 GLU A N 1
ATOM 921 C CA . GLU A 1 122 ? 16.389 -5.214 -8.119 1.00 93.38 122 GLU A CA 1
ATOM 922 C C . GLU A 1 122 ? 16.268 -6.600 -7.480 1.00 93.38 122 GLU A C 1
ATOM 924 O O . GLU A 1 122 ? 16.249 -6.707 -6.255 1.00 93.38 122 GLU A O 1
ATOM 929 N N . ARG A 1 123 ? 16.216 -7.665 -8.291 1.00 94.06 123 ARG A N 1
ATOM 930 C CA . ARG A 1 123 ? 16.156 -9.067 -7.846 1.00 94.06 123 ARG A CA 1
ATOM 931 C C . ARG A 1 123 ? 14.981 -9.362 -6.915 1.00 94.06 123 ARG A C 1
ATOM 933 O O . ARG A 1 123 ? 15.075 -10.222 -6.045 1.00 94.06 123 ARG A O 1
ATOM 940 N N . ILE A 1 124 ? 13.864 -8.672 -7.137 1.00 93.38 124 ILE A N 1
ATOM 941 C CA . ILE A 1 124 ? 12.581 -8.971 -6.493 1.00 93.38 124 ILE A CA 1
ATOM 942 C C . ILE A 1 124 ? 12.056 -10.318 -7.003 1.00 93.38 124 ILE A C 1
ATOM 944 O O . ILE A 1 124 ? 11.527 -11.119 -6.237 1.00 93.38 124 ILE A O 1
ATOM 948 N N . TYR A 1 125 ? 12.243 -10.585 -8.296 1.00 95.44 125 TYR A N 1
ATOM 949 C CA . TYR A 1 125 ? 11.932 -11.864 -8.929 1.00 95.44 125 TYR A CA 1
ATOM 950 C C . TYR A 1 125 ? 13.208 -12.596 -9.329 1.00 95.44 125 TYR A C 1
ATOM 952 O O . TYR A 1 125 ? 14.211 -11.980 -9.696 1.00 95.44 125 TYR A O 1
ATOM 960 N N . SER A 1 126 ? 13.167 -13.929 -9.311 1.00 95.25 126 SER A N 1
ATOM 961 C CA . SER A 1 126 ? 14.349 -14.740 -9.613 1.00 95.25 126 SER A CA 1
ATOM 962 C C . SER A 1 126 ? 14.718 -14.735 -11.099 1.00 95.25 126 SER A C 1
ATOM 964 O O . SER A 1 126 ? 15.861 -15.041 -11.429 1.00 95.25 126 SER A O 1
ATOM 966 N N . ASN A 1 127 ? 13.778 -14.411 -11.994 1.00 96.88 127 ASN A N 1
ATOM 967 C CA . ASN A 1 127 ? 14.014 -14.283 -13.434 1.00 96.88 127 ASN A CA 1
ATOM 968 C C . ASN A 1 127 ? 12.953 -13.407 -14.128 1.00 96.88 127 ASN A C 1
ATOM 970 O O . ASN A 1 127 ? 11.906 -13.093 -13.554 1.00 96.88 127 ASN A O 1
ATOM 974 N N . TYR A 1 128 ? 13.226 -13.052 -15.388 1.00 97.81 128 TYR A N 1
ATOM 975 C CA . TYR A 1 128 ? 12.359 -12.220 -16.225 1.00 97.81 128 TYR A CA 1
ATOM 976 C C . TYR A 1 128 ? 10.939 -12.794 -16.385 1.00 97.81 128 TYR A C 1
ATOM 978 O O . TYR A 1 128 ? 9.972 -12.050 -16.241 1.00 97.81 128 TYR A O 1
ATOM 986 N N . ASN A 1 129 ? 10.7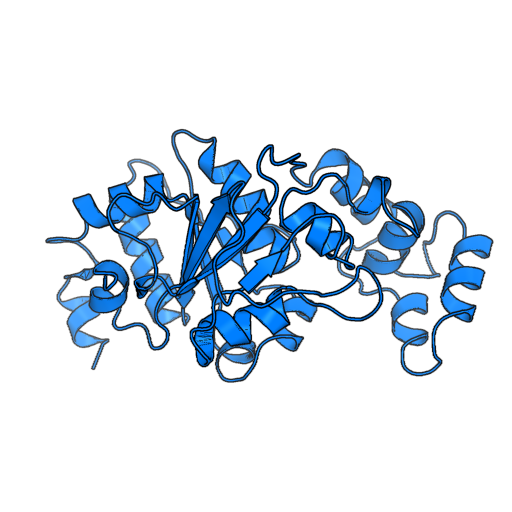86 -14.102 -16.637 1.00 97.69 129 ASN A N 1
ATOM 987 C CA . ASN A 1 129 ? 9.470 -14.704 -16.893 1.00 97.69 129 ASN A CA 1
ATOM 988 C C . ASN A 1 129 ? 8.559 -14.610 -15.664 1.00 97.69 129 ASN A C 1
ATOM 990 O O . ASN A 1 129 ? 7.387 -14.276 -15.802 1.00 97.69 129 ASN A O 1
ATOM 994 N N . GLN A 1 130 ? 9.104 -14.838 -14.465 1.00 96.56 130 GLN A N 1
ATOM 995 C CA . GLN A 1 130 ? 8.359 -14.674 -13.215 1.00 96.56 130 GLN A CA 1
ATOM 996 C C . GLN A 1 130 ? 7.904 -13.227 -13.007 1.00 96.56 130 GLN A C 1
ATOM 998 O O . GLN A 1 130 ? 6.744 -12.999 -12.669 1.00 96.56 130 GLN A O 1
ATOM 1003 N N . ALA A 1 131 ? 8.794 -12.254 -13.233 1.00 96.12 131 ALA A N 1
ATOM 1004 C CA . ALA A 1 131 ? 8.456 -10.836 -13.110 1.00 96.12 131 ALA A CA 1
ATOM 1005 C C . ALA A 1 131 ? 7.377 -10.420 -14.120 1.00 96.12 131 ALA A C 1
ATOM 1007 O O . ALA A 1 131 ? 6.417 -9.737 -13.761 1.00 96.12 131 ALA A O 1
ATOM 1008 N N . TYR A 1 132 ? 7.527 -10.851 -15.375 1.00 97.19 132 TYR A N 1
ATOM 1009 C CA . TYR A 1 132 ? 6.572 -10.578 -16.442 1.00 97.19 132 TYR A CA 1
ATOM 1010 C C . TYR A 1 132 ? 5.206 -11.176 -16.117 1.00 97.19 132 TYR A C 1
ATOM 1012 O O . TYR A 1 132 ? 4.220 -10.449 -16.086 1.00 97.19 132 TYR A O 1
ATOM 1020 N N . GLU A 1 133 ? 5.142 -12.479 -15.832 1.00 96.06 133 GLU A N 1
ATOM 1021 C CA . GLU A 1 133 ? 3.888 -13.180 -15.547 1.00 96.06 133 GLU A CA 1
ATOM 1022 C C . GLU A 1 133 ? 3.166 -12.565 -14.348 1.00 96.06 133 GLU A C 1
ATOM 1024 O O . GLU A 1 133 ? 1.944 -12.416 -14.370 1.00 96.06 133 GLU A O 1
ATOM 1029 N N . PHE A 1 134 ? 3.916 -12.158 -13.321 1.00 94.69 134 PHE A N 1
ATOM 1030 C CA . PHE A 1 134 ? 3.336 -11.487 -12.172 1.00 94.69 134 PHE A CA 1
ATOM 1031 C C . PHE A 1 134 ? 2.652 -10.170 -12.565 1.00 94.69 134 PHE A C 1
ATOM 1033 O O . PHE A 1 134 ? 1.460 -10.005 -12.313 1.00 94.69 134 PHE A O 1
ATOM 1040 N N . MET A 1 135 ? 3.365 -9.258 -13.232 1.00 94.81 135 MET A N 1
ATOM 1041 C CA . MET A 1 135 ? 2.810 -7.958 -13.645 1.00 94.81 135 MET A CA 1
ATOM 1042 C C . MET A 1 135 ? 1.727 -8.063 -14.728 1.00 94.81 135 MET A C 1
ATOM 1044 O O . MET A 1 135 ? 0.863 -7.193 -14.824 1.00 94.81 135 MET A O 1
ATOM 1048 N N . ASP A 1 136 ? 1.792 -9.096 -15.567 1.00 94.31 136 ASP A N 1
ATOM 1049 C CA . ASP A 1 136 ? 0.869 -9.314 -16.679 1.00 94.31 136 ASP A CA 1
ATOM 1050 C C . ASP A 1 136 ? -0.458 -9.929 -16.222 1.00 94.31 136 ASP A C 1
ATOM 1052 O O . ASP A 1 136 ? -1.508 -9.540 -16.741 1.00 94.31 136 ASP A O 1
ATOM 1056 N N . LYS A 1 137 ? -0.400 -10.878 -15.273 1.00 93.44 137 LYS A N 1
ATOM 1057 C CA . LYS A 1 137 ? -1.524 -11.773 -14.950 1.00 93.44 137 LYS A CA 1
ATOM 1058 C C . LYS A 1 137 ? -1.914 -11.841 -13.477 1.00 93.44 137 LYS A C 1
ATOM 1060 O O . LYS A 1 137 ? -3.028 -12.269 -13.200 1.00 93.44 137 LYS A O 1
ATOM 1065 N N . LYS A 1 138 ? -1.014 -11.517 -12.542 1.00 93.56 138 LYS A N 1
ATOM 1066 C CA . LYS A 1 138 ? -1.233 -11.763 -11.099 1.00 93.56 138 LYS A CA 1
ATOM 1067 C C . LYS A 1 138 ? -1.491 -10.497 -10.292 1.00 93.56 138 LYS A C 1
ATOM 1069 O O . LYS A 1 138 ? -2.103 -10.583 -9.236 1.00 93.56 138 LYS A O 1
ATOM 1074 N N . VAL A 1 139 ? -1.034 -9.337 -10.763 1.00 94.44 139 VAL A N 1
ATOM 1075 C CA . VAL A 1 139 ? -1.347 -8.049 -10.128 1.00 94.44 139 VAL A CA 1
ATOM 1076 C C . VAL A 1 139 ? -2.807 -7.681 -10.422 1.00 94.44 139 VAL A C 1
ATOM 1078 O O . VAL A 1 139 ? -3.158 -7.612 -11.603 1.00 94.44 139 VAL A O 1
ATOM 1081 N N . PRO A 1 140 ? -3.642 -7.390 -9.404 1.00 95.06 140 PRO A N 1
ATOM 1082 C CA . PR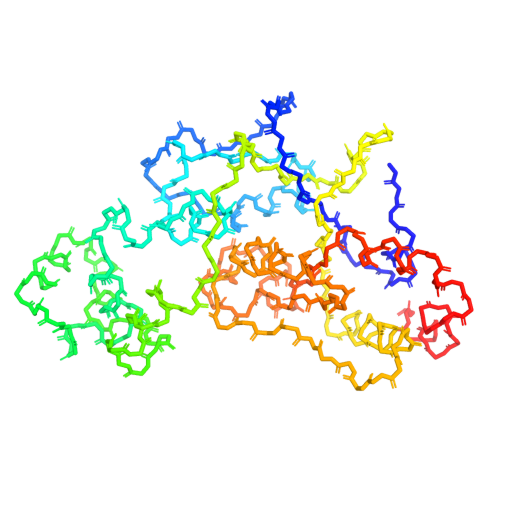O A 1 140 ? -4.982 -6.852 -9.622 1.00 95.06 140 PRO A CA 1
ATOM 1083 C C . PRO A 1 140 ? -4.917 -5.525 -10.385 1.00 95.06 140 PRO A C 1
ATOM 1085 O O . PRO A 1 140 ? -4.138 -4.635 -10.035 1.00 95.06 140 PRO A O 1
ATOM 1088 N N . ILE A 1 141 ? -5.722 -5.382 -11.438 1.00 95.81 141 ILE A N 1
ATOM 1089 C CA . ILE A 1 141 ? -5.759 -4.169 -12.262 1.00 95.81 141 ILE A CA 1
ATOM 1090 C C . ILE A 1 141 ? -7.114 -3.496 -12.104 1.00 95.81 141 ILE A C 1
ATOM 1092 O O . ILE A 1 141 ? -8.141 -4.061 -12.467 1.00 95.81 141 ILE A O 1
ATOM 1096 N N . TYR A 1 142 ? -7.080 -2.250 -11.641 1.00 95.19 142 TYR A N 1
ATOM 1097 C CA . TYR A 1 142 ? -8.254 -1.401 -11.491 1.00 95.19 142 TYR A CA 1
ATOM 1098 C C . TYR A 1 142 ? -8.188 -0.217 -12.447 1.00 95.19 142 TYR A C 1
ATOM 1100 O O . TYR A 1 142 ? -7.111 0.307 -12.737 1.00 95.19 142 TYR A O 1
ATOM 1108 N N . ASN A 1 143 ? -9.364 0.215 -12.893 1.00 94.25 143 ASN A N 1
ATOM 1109 C CA . ASN A 1 143 ? -9.584 1.513 -13.515 1.00 94.25 143 ASN A CA 1
ATOM 1110 C C . ASN A 1 143 ? -10.620 2.242 -12.665 1.00 94.25 143 ASN A C 1
ATOM 1112 O O . ASN A 1 143 ? -11.819 2.083 -12.891 1.00 94.25 143 ASN A O 1
ATOM 1116 N N . ASN A 1 144 ? -10.157 2.979 -11.655 1.00 90.94 144 ASN A N 1
ATOM 1117 C CA . ASN A 1 144 ? -11.046 3.712 -10.762 1.00 90.94 144 ASN A CA 1
ATOM 1118 C C . ASN A 1 144 ? -11.940 4.653 -11.584 1.00 90.94 144 ASN A C 1
ATOM 1120 O O . ASN A 1 144 ? -11.414 5.403 -12.418 1.00 90.94 144 ASN A O 1
ATOM 1124 N N . PRO A 1 145 ? -13.264 4.637 -11.361 1.00 90.81 145 PRO A N 1
ATOM 1125 C CA . PRO A 1 145 ? -14.156 5.590 -12.006 1.00 90.81 145 PRO A CA 1
ATOM 1126 C C . PRO A 1 145 ? -13.951 7.010 -11.459 1.00 90.81 145 PRO A C 1
ATOM 1128 O O . PRO A 1 145 ? -14.200 7.983 -12.170 1.00 90.81 145 PRO A O 1
ATOM 1131 N N . GLU A 1 146 ? -13.467 7.144 -10.222 1.00 96.44 146 GLU A N 1
ATOM 1132 C CA . GLU A 1 146 ? -13.161 8.429 -9.606 1.00 96.44 146 GLU A CA 1
ATOM 1133 C C . GLU A 1 146 ? -11.840 9.029 -10.096 1.00 96.44 146 GLU A C 1
ATOM 1135 O O . GLU A 1 146 ? -10.815 8.358 -10.247 1.00 96.44 146 GLU A O 1
ATOM 1140 N N . LYS A 1 147 ? -11.843 10.353 -10.271 1.00 96.56 147 LYS A N 1
ATOM 1141 C CA . LYS A 1 147 ? -10.681 11.103 -10.760 1.00 96.56 147 LYS A CA 1
ATOM 1142 C C . LYS A 1 147 ? -9.499 11.125 -9.784 1.00 96.56 147 LYS A C 1
ATOM 1144 O O . LYS A 1 147 ? -8.346 11.187 -10.224 1.00 96.56 147 LYS A O 1
ATOM 1149 N N . TYR A 1 148 ? -9.775 11.123 -8.482 1.00 98.12 148 TYR A N 1
ATOM 1150 C CA . TYR A 1 148 ? -8.783 11.347 -7.438 1.00 98.12 148 TYR A CA 1
ATOM 1151 C C . TYR A 1 148 ? -8.718 10.192 -6.448 1.00 98.12 148 TYR A C 1
ATOM 1153 O O . TYR A 1 148 ? -9.741 9.676 -6.009 1.00 98.12 148 TYR A O 1
ATOM 1161 N N . VAL A 1 149 ? -7.493 9.867 -6.034 1.00 98.38 149 VAL A N 1
ATOM 1162 C CA . VAL A 1 149 ? -7.216 9.043 -4.853 1.00 98.38 149 VAL A CA 1
ATOM 1163 C C . VAL A 1 149 ? -6.586 9.940 -3.797 1.00 98.38 149 VAL A C 1
ATOM 1165 O O . VAL A 1 149 ? -5.527 10.534 -4.021 1.00 98.38 149 VAL A O 1
ATOM 1168 N N . VAL A 1 150 ? -7.254 10.069 -2.658 1.00 98.56 150 VAL A N 1
ATOM 1169 C CA . VAL A 1 150 ? -6.906 10.988 -1.575 1.00 98.56 150 VAL A CA 1
ATOM 1170 C C . VAL A 1 150 ? -6.457 10.190 -0.364 1.00 98.56 150 VAL A C 1
ATOM 1172 O O . VAL A 1 150 ? -7.190 9.336 0.117 1.00 98.56 150 VAL A O 1
ATOM 1175 N N . PHE A 1 151 ? -5.284 10.522 0.168 1.00 98.75 151 PHE A N 1
ATOM 1176 C CA . PHE A 1 151 ? -4.855 10.088 1.49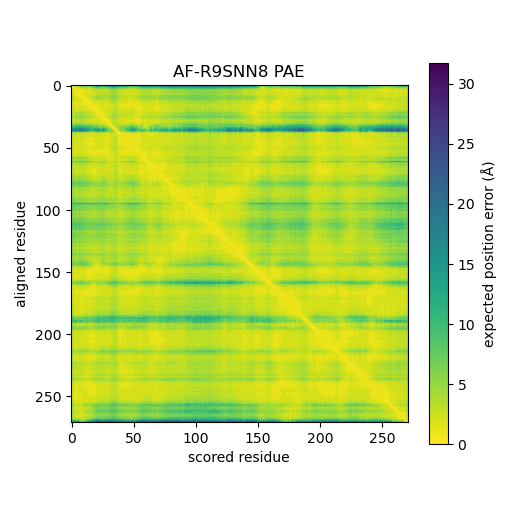1 1.00 98.75 151 PHE A CA 1
ATOM 1177 C C . PHE A 1 151 ? -4.973 11.255 2.461 1.00 98.75 151 PHE A C 1
ATOM 1179 O O . PHE A 1 151 ? -4.419 12.328 2.208 1.00 98.75 151 PHE A O 1
ATOM 1186 N N . LYS A 1 152 ? -5.649 11.053 3.589 1.00 98.00 152 LYS A N 1
ATOM 1187 C CA . LYS A 1 152 ? -5.795 12.092 4.616 1.00 98.00 152 LYS A CA 1
ATOM 1188 C C . LYS A 1 152 ? -5.729 11.523 6.032 1.00 98.00 152 LYS A C 1
ATOM 1190 O O . LYS A 1 152 ? -5.958 10.323 6.214 1.00 98.00 152 LYS A O 1
ATOM 1195 N N . PRO A 1 153 ? -5.380 12.351 7.030 1.00 98.00 153 PRO A N 1
ATOM 1196 C CA . PRO A 1 153 ? -5.589 12.024 8.436 1.00 98.00 153 PRO A CA 1
ATOM 1197 C C . PRO A 1 153 ? -6.989 11.462 8.686 1.00 98.00 153 PRO A C 1
ATOM 1199 O O . PRO A 1 153 ? -7.960 11.969 8.132 1.00 98.00 153 PRO A O 1
ATOM 1202 N N . PHE A 1 154 ? -7.109 10.432 9.528 1.00 97.50 154 PHE A N 1
ATOM 1203 C CA . PHE A 1 154 ? -8.422 9.891 9.901 1.00 97.50 154 PHE A CA 1
ATOM 1204 C C . PHE A 1 154 ? -9.329 10.970 10.514 1.00 97.50 154 PHE A C 1
ATOM 1206 O O . PHE A 1 154 ? -10.530 10.997 10.266 1.00 97.50 154 PHE A O 1
ATOM 1213 N N . GLU A 1 155 ? -8.754 11.890 11.286 1.00 95.94 155 GLU A N 1
ATOM 1214 C CA . GLU A 1 155 ? -9.480 12.982 11.925 1.00 95.94 155 GLU A CA 1
ATOM 1215 C C . GLU A 1 155 ? -10.069 14.016 10.966 1.00 95.94 155 GLU A C 1
ATOM 1217 O O . GLU A 1 155 ? -11.027 14.681 11.367 1.00 95.94 155 GLU A O 1
ATOM 1222 N N . ASP A 1 156 ? -9.570 14.071 9.727 1.00 95.88 156 ASP A N 1
ATOM 1223 C CA . ASP A 1 156 ? -10.040 14.957 8.654 1.00 95.88 156 ASP A CA 1
ATOM 1224 C C . ASP A 1 156 ? -11.172 14.330 7.817 1.00 95.88 156 ASP A C 1
ATOM 1226 O O . ASP A 1 156 ? -11.640 14.934 6.846 1.00 95.88 156 ASP A O 1
ATOM 1230 N N . LEU A 1 157 ? -11.607 13.107 8.147 1.00 94.50 157 LEU A N 1
ATOM 1231 C CA . LEU A 1 157 ? -12.793 12.502 7.545 1.00 94.50 157 LEU A CA 1
ATOM 1232 C C . LEU A 1 157 ? -14.033 13.308 7.966 1.00 94.50 157 LEU A C 1
ATOM 1234 O O . LEU A 1 157 ? -14.256 13.530 9.159 1.00 94.50 157 LEU A O 1
ATOM 1238 N N . LYS A 1 158 ? -14.815 13.776 6.988 1.00 91.06 158 LYS A N 1
ATOM 1239 C CA . LYS A 1 158 ? -16.012 14.591 7.249 1.00 91.06 158 LYS A CA 1
ATOM 1240 C C . LYS A 1 158 ? -17.154 13.725 7.781 1.00 91.06 158 LYS A C 1
ATOM 1242 O O . LYS A 1 158 ? -17.226 12.530 7.503 1.00 91.06 158 LYS A O 1
ATOM 1247 N N . ASP A 1 159 ? -18.094 14.341 8.491 1.00 86.19 159 ASP A N 1
ATOM 1248 C CA . ASP A 1 159 ? -19.297 13.643 8.946 1.00 86.19 159 ASP A CA 1
ATOM 1249 C C . ASP A 1 159 ? -20.077 13.069 7.753 1.00 86.19 159 ASP A C 1
ATOM 1251 O O . ASP A 1 159 ? -20.371 13.771 6.784 1.00 86.19 159 ASP A O 1
ATOM 1255 N N . GLY A 1 160 ? -20.389 11.772 7.818 1.00 85.94 160 GLY A N 1
ATOM 1256 C CA . GLY A 1 160 ? -21.061 11.038 6.741 1.00 85.94 160 GLY A CA 1
ATOM 1257 C C . GLY A 1 160 ? -20.166 10.659 5.555 1.00 85.94 160 GLY A C 1
ATOM 1258 O O . GLY A 1 160 ? -20.635 9.966 4.654 1.00 85.94 160 GLY A O 1
ATOM 1259 N N . GLU A 1 161 ? -18.892 11.061 5.540 1.00 92.94 161 GLU A N 1
ATOM 1260 C CA . GLU A 1 161 ? -17.939 10.617 4.525 1.00 92.94 161 GLU A CA 1
ATOM 1261 C C . GLU A 1 161 ? -17.532 9.160 4.780 1.00 92.94 161 GLU A C 1
ATOM 1263 O O . GLU A 1 161 ? -17.120 8.784 5.878 1.00 92.94 161 GLU A O 1
ATOM 1268 N N . ILE A 1 162 ? -17.643 8.332 3.742 1.00 94.50 162 ILE A N 1
ATOM 1269 C CA . ILE A 1 162 ? -17.260 6.922 3.771 1.00 94.50 162 ILE A CA 1
ATOM 1270 C C . ILE A 1 162 ? -15.891 6.809 3.106 1.00 94.50 162 ILE A C 1
ATOM 1272 O O . ILE A 1 162 ? -15.735 7.186 1.946 1.00 94.50 162 ILE A O 1
ATOM 1276 N N . ALA A 1 163 ? -14.898 6.313 3.841 1.00 97.62 163 ALA A N 1
ATOM 1277 C CA . ALA A 1 163 ? -13.601 6.005 3.253 1.00 97.62 163 ALA A CA 1
ATOM 1278 C C . ALA A 1 163 ? -13.638 4.666 2.507 1.00 97.62 163 ALA A C 1
ATOM 1280 O O . ALA A 1 163 ? -14.484 3.817 2.772 1.00 97.62 163 ALA A O 1
ATOM 1281 N N . ASP A 1 164 ? -12.685 4.450 1.606 1.00 98.25 164 ASP A N 1
ATOM 1282 C CA . ASP A 1 164 ? -12.499 3.152 0.951 1.00 98.25 164 ASP A CA 1
ATOM 1283 C C . ASP A 1 164 ? -11.694 2.201 1.835 1.00 98.25 164 ASP A C 1
ATOM 1285 O O . ASP A 1 164 ? -11.981 1.006 1.931 1.00 98.25 164 ASP A O 1
ATOM 1289 N N . SER A 1 165 ? -10.684 2.740 2.515 1.00 98.62 165 SER A N 1
ATOM 1290 C CA . SER A 1 165 ? -9.863 1.982 3.447 1.00 98.62 165 SER A CA 1
ATOM 1291 C C . SER A 1 165 ? -9.289 2.849 4.555 1.00 98.62 165 SER A C 1
ATOM 1293 O O . SER A 1 165 ? -9.141 4.070 4.437 1.00 98.62 165 SER A O 1
ATOM 1295 N N . ILE A 1 166 ? -8.939 2.182 5.651 1.00 98.62 166 ILE A N 1
ATOM 1296 C CA . ILE A 1 166 ? -8.139 2.745 6.735 1.00 98.62 166 ILE A CA 1
ATOM 1297 C C . ILE A 1 166 ? -6.788 2.035 6.764 1.00 98.62 166 ILE A C 1
ATOM 1299 O O . ILE A 1 166 ? -6.692 0.825 6.553 1.00 98.62 166 ILE A O 1
ATOM 1303 N N . ILE A 1 167 ? -5.733 2.803 7.014 1.00 98.81 167 ILE A N 1
ATOM 1304 C CA . ILE A 1 167 ? -4.351 2.335 7.023 1.00 98.81 167 ILE A CA 1
ATOM 1305 C C . ILE A 1 167 ? -3.768 2.642 8.399 1.00 98.81 167 ILE A C 1
ATOM 1307 O O . ILE A 1 167 ? -3.556 3.803 8.767 1.00 98.81 167 ILE A O 1
ATOM 1311 N N . PHE A 1 168 ? -3.497 1.585 9.156 1.00 98.62 168 PHE A N 1
ATOM 1312 C CA . PHE A 1 168 ? -2.792 1.657 10.426 1.00 98.62 168 PHE A CA 1
ATOM 1313 C C . PHE A 1 168 ? -1.283 1.607 10.192 1.00 98.62 168 PHE A C 1
ATOM 1315 O O . PHE A 1 168 ? -0.797 0.872 9.330 1.00 98.62 168 PHE A O 1
ATOM 1322 N N . ILE A 1 169 ? -0.536 2.379 10.979 1.00 98.38 169 ILE A N 1
ATOM 1323 C CA . ILE A 1 169 ? 0.927 2.343 11.010 1.00 98.38 169 ILE A CA 1
ATOM 1324 C C . ILE A 1 169 ? 1.317 1.674 12.320 1.00 98.38 169 ILE A C 1
ATOM 1326 O O . ILE A 1 169 ? 1.194 2.292 13.375 1.00 98.38 169 ILE A O 1
ATOM 1330 N N . VAL A 1 170 ? 1.728 0.410 12.244 1.00 97.75 170 VAL A N 1
ATOM 1331 C CA . VAL A 1 170 ? 1.806 -0.470 13.417 1.00 97.75 170 VAL A CA 1
ATOM 1332 C C . VAL A 1 170 ? 3.191 -1.051 13.627 1.00 97.75 170 VAL A C 1
ATOM 1334 O O . VAL A 1 170 ? 3.862 -1.448 12.672 1.00 97.75 170 VAL A O 1
ATOM 1337 N N . ASN A 1 171 ? 3.623 -1.110 14.882 1.00 96.44 171 ASN A N 1
ATOM 1338 C CA . ASN A 1 171 ? 4.789 -1.892 15.288 1.00 96.44 171 ASN A CA 1
ATOM 1339 C C . ASN A 1 171 ? 4.411 -3.391 15.432 1.00 96.44 171 ASN A C 1
ATOM 1341 O O . ASN A 1 171 ? 3.230 -3.740 15.351 1.00 96.44 171 ASN A O 1
ATOM 1345 N N . PRO A 1 172 ? 5.375 -4.307 15.652 1.00 95.56 172 PRO A N 1
ATOM 1346 C CA . PRO A 1 172 ? 5.081 -5.740 15.759 1.00 95.56 172 PRO A CA 1
ATOM 1347 C C . PRO A 1 172 ? 4.090 -6.115 16.874 1.00 95.56 172 PRO A C 1
ATOM 1349 O O . PRO A 1 172 ? 3.316 -7.059 16.710 1.00 95.56 172 PRO A O 1
ATOM 1352 N N . MET A 1 173 ? 4.091 -5.385 17.994 1.00 93.88 173 MET A N 1
ATOM 1353 C CA . MET A 1 173 ? 3.175 -5.638 19.109 1.00 93.88 173 MET A CA 1
ATOM 1354 C C . MET A 1 173 ? 1.749 -5.213 18.764 1.00 93.88 173 MET A C 1
ATOM 1356 O O . MET A 1 173 ? 0.825 -6.009 18.903 1.00 93.88 173 MET A O 1
ATOM 1360 N N . GLU A 1 174 ? 1.580 -3.991 18.260 1.00 95.44 174 GLU A N 1
ATOM 1361 C CA . GLU A 1 174 ? 0.289 -3.457 17.806 1.00 95.44 174 GLU A CA 1
ATOM 1362 C C . GLU A 1 174 ? -0.308 -4.335 16.695 1.00 95.44 174 GLU A C 1
ATOM 1364 O O . GLU A 1 174 ? -1.496 -4.656 16.728 1.00 95.44 174 GLU A O 1
ATOM 1369 N N . LEU A 1 175 ? 0.530 -4.790 15.754 1.00 96.00 175 LEU A N 1
ATOM 1370 C CA . LEU A 1 175 ? 0.129 -5.737 14.717 1.00 96.00 175 LEU A CA 1
ATOM 1371 C C . LEU A 1 175 ? -0.354 -7.053 15.333 1.00 96.00 175 LEU A C 1
ATOM 1373 O O . LEU A 1 175 ? -1.442 -7.506 15.005 1.00 96.00 175 LEU A O 1
ATOM 1377 N N . SER A 1 176 ? 0.403 -7.643 16.261 1.00 94.88 176 SER A N 1
ATOM 1378 C CA . SER A 1 176 ? 0.018 -8.908 16.906 1.00 94.88 176 SER A CA 1
ATOM 1379 C C . SER A 1 176 ? -1.354 -8.819 17.583 1.00 94.88 176 SER A C 1
ATOM 1381 O O . SER A 1 176 ? -2.161 -9.737 17.465 1.00 94.88 176 SER A O 1
ATOM 1383 N N . VAL A 1 177 ? -1.647 -7.702 18.255 1.00 95.19 177 VAL A N 1
ATOM 1384 C CA . VAL A 1 177 ? -2.947 -7.464 18.900 1.00 95.19 177 VAL A CA 1
ATOM 1385 C C . VAL A 1 177 ? -4.062 -7.344 17.862 1.00 95.19 177 VAL A C 1
ATOM 1387 O O . VAL A 1 177 ? -5.104 -7.976 18.025 1.00 95.19 177 VAL A O 1
ATOM 1390 N N . LEU A 1 178 ? -3.841 -6.579 16.788 1.00 95.38 178 LEU A N 1
ATOM 1391 C CA . LEU A 1 178 ? -4.800 -6.449 15.688 1.00 95.38 178 LEU A CA 1
ATOM 1392 C C . LEU A 1 178 ? -5.121 -7.793 15.038 1.00 95.38 178 LEU A C 1
ATOM 1394 O O . LEU A 1 178 ? -6.286 -8.066 14.771 1.00 95.38 178 LEU A O 1
ATOM 1398 N N . LEU A 1 179 ? -4.113 -8.635 14.807 1.00 95.00 179 LEU A N 1
ATOM 1399 C CA . LEU A 1 179 ? -4.313 -9.940 14.181 1.00 95.00 179 LEU A CA 1
ATOM 1400 C C . LEU A 1 179 ? -5.066 -10.905 15.093 1.00 95.00 179 LEU A C 1
ATOM 1402 O O . LEU A 1 179 ? -5.951 -11.614 14.622 1.00 95.00 179 LEU A O 1
ATOM 1406 N N . GLN A 1 180 ? -4.766 -10.914 16.393 1.00 94.38 180 GLN A N 1
ATOM 1407 C CA . GLN A 1 180 ? -5.518 -11.730 17.349 1.00 94.38 180 GLN A CA 1
ATOM 1408 C C . GLN A 1 180 ? -6.967 -11.263 17.474 1.00 94.38 180 GLN A C 1
ATOM 1410 O O . GLN A 1 180 ? -7.878 -12.085 17.548 1.00 94.38 180 GLN A O 1
ATOM 1415 N N . PHE A 1 181 ? -7.190 -9.950 17.442 1.00 95.06 181 PHE A N 1
ATO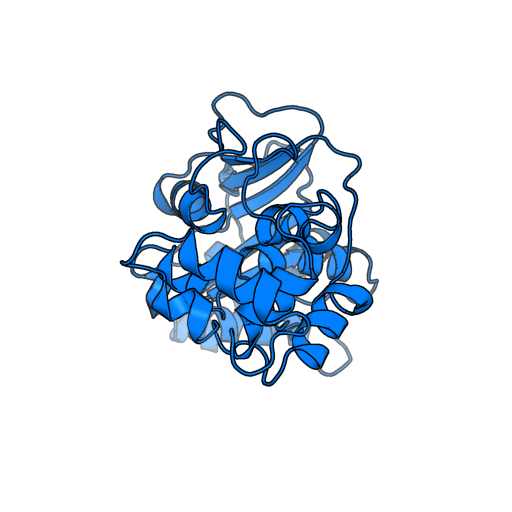M 1416 C CA . PHE A 1 181 ? -8.532 -9.395 17.411 1.00 95.06 181 PHE A CA 1
ATOM 1417 C C . PHE A 1 181 ? -9.288 -9.796 16.141 1.00 95.06 181 PHE A C 1
ATOM 1419 O O . PHE A 1 181 ? -10.358 -10.381 16.255 1.00 95.06 181 PHE A O 1
ATOM 1426 N N . ASP A 1 182 ? -8.726 -9.570 14.953 1.00 94.31 182 ASP A N 1
ATOM 1427 C CA . ASP A 1 182 ? -9.357 -9.948 13.681 1.00 94.31 182 ASP A CA 1
ATOM 1428 C C . ASP A 1 182 ? -9.671 -11.451 13.621 1.00 94.31 182 ASP A C 1
ATOM 1430 O O . ASP A 1 182 ? -10.762 -11.854 13.226 1.00 94.31 182 ASP A O 1
ATOM 1434 N N . THR A 1 183 ? -8.752 -12.285 14.116 1.00 93.06 183 THR A N 1
ATOM 1435 C CA . THR A 1 183 ? -8.947 -13.741 14.198 1.00 93.06 183 THR A CA 1
ATOM 1436 C C . THR A 1 183 ? -10.111 -14.120 15.109 1.00 93.06 183 THR A C 1
ATOM 1438 O O . THR A 1 183 ? -10.845 -15.047 14.796 1.00 93.06 183 THR A O 1
ATOM 1441 N N . SER A 1 184 ? -10.332 -13.389 16.206 1.00 92.94 184 SER A N 1
ATOM 1442 C CA . SER A 1 184 ? -11.457 -13.651 17.116 1.00 92.94 184 SER A CA 1
ATOM 1443 C C . SER A 1 184 ? -12.837 -13.375 16.505 1.00 92.94 184 SER A C 1
ATOM 1445 O O . SER A 1 184 ? -13.842 -13.787 17.075 1.00 92.94 184 SER A O 1
ATOM 1447 N N . LEU A 1 185 ? -12.897 -12.695 15.352 1.00 92.00 185 LEU A N 1
ATOM 1448 C CA . LEU A 1 185 ? -14.139 -12.343 14.654 1.00 92.00 185 LEU A CA 1
ATOM 1449 C C . LEU A 1 185 ? -14.479 -13.294 13.496 1.00 92.00 185 LEU A C 1
ATOM 1451 O O . LEU A 1 185 ? -15.326 -12.957 12.655 1.00 92.00 185 LEU A O 1
ATOM 1455 N N . ARG A 1 186 ? -13.765 -14.418 13.392 1.00 89.75 186 ARG A N 1
ATOM 1456 C CA . ARG A 1 186 ? -13.825 -15.356 12.269 1.00 89.75 186 ARG A CA 1
ATOM 1457 C C . ARG A 1 186 ? -14.044 -16.772 12.785 1.00 89.75 186 ARG A C 1
ATOM 1459 O O . ARG A 1 186 ? -13.521 -17.138 13.834 1.00 89.75 186 ARG A O 1
ATOM 1466 N N . ASP A 1 187 ? -14.789 -17.554 12.011 1.00 87.75 187 ASP A N 1
ATOM 1467 C CA . ASP A 1 187 ? -15.025 -18.971 12.305 1.00 87.75 187 ASP A CA 1
ATOM 1468 C C . ASP A 1 187 ? -13.849 -19.850 11.846 1.00 87.75 187 ASP A C 1
ATOM 1470 O O . ASP A 1 187 ? -13.542 -20.868 12.464 1.00 87.75 187 ASP A O 1
ATOM 1474 N N . GLU A 1 188 ? -13.162 -19.428 10.783 1.00 87.06 188 GLU A N 1
ATOM 1475 C CA . GLU A 1 188 ? -12.025 -20.126 10.186 1.00 87.06 188 GLU A CA 1
ATOM 1476 C C . GLU A 1 188 ? -10.683 -19.502 10.588 1.00 87.06 188 GLU A C 1
ATOM 1478 O O . GLU A 1 188 ? -10.604 -18.382 11.102 1.00 87.06 188 GLU A O 1
ATOM 1483 N N . VAL A 1 189 ? -9.593 -20.227 10.311 1.00 84.38 189 VAL A N 1
ATOM 1484 C CA . VAL A 1 189 ? -8.233 -19.717 10.524 1.00 84.38 189 VAL A CA 1
ATOM 1485 C C . VAL A 1 189 ? -8.029 -18.439 9.713 1.00 84.38 189 VAL A C 1
ATOM 1487 O O . VAL A 1 189 ? -8.013 -18.451 8.481 1.00 84.38 189 VAL A O 1
ATOM 1490 N N . ASN A 1 190 ? -7.818 -17.335 10.426 1.00 83.00 190 ASN A N 1
ATOM 1491 C CA . ASN A 1 190 ? -7.526 -16.055 9.809 1.00 83.00 190 ASN A CA 1
ATOM 1492 C C . ASN A 1 190 ? -6.170 -16.074 9.101 1.00 83.00 190 ASN A C 1
ATOM 1494 O O . ASN A 1 190 ? -5.191 -16.640 9.599 1.00 83.00 190 ASN A O 1
ATOM 1498 N N . HIS A 1 191 ? -6.090 -15.373 7.978 1.00 86.06 191 HIS A N 1
ATOM 1499 C CA . HIS A 1 191 ? -4.835 -15.098 7.306 1.00 86.06 191 HIS A CA 1
ATOM 1500 C C . HIS A 1 191 ? -4.729 -13.620 6.957 1.00 86.06 191 HIS A C 1
ATOM 1502 O O . HIS A 1 191 ? -5.696 -12.941 6.639 1.00 86.06 191 HIS A O 1
ATOM 1508 N N . VAL A 1 192 ? -3.505 -13.114 7.005 1.00 91.50 192 VAL A N 1
ATOM 1509 C CA . VAL A 1 192 ? -3.204 -11.754 6.574 1.00 91.50 192 VAL A CA 1
ATOM 1510 C C . VAL A 1 192 ? -2.744 -11.814 5.136 1.00 91.50 192 VAL A C 1
ATOM 1512 O O . VAL A 1 192 ? -1.863 -12.608 4.797 1.00 91.50 192 VAL A O 1
ATOM 1515 N N . MET A 1 193 ? -3.289 -10.947 4.292 1.00 94.62 193 MET A N 1
ATOM 1516 C CA . MET A 1 193 ? -2.805 -10.824 2.931 1.00 94.62 193 MET A CA 1
ATOM 1517 C C . MET A 1 193 ? -1.421 -10.164 2.942 1.00 94.62 193 MET A C 1
ATOM 1519 O O . MET A 1 193 ? -1.264 -9.001 3.313 1.00 94.62 193 MET A O 1
ATOM 1523 N N . THR A 1 194 ? -0.401 -10.909 2.511 1.00 94.81 194 THR A N 1
ATOM 1524 C CA . THR A 1 194 ? 0.992 -10.438 2.398 1.00 94.81 194 THR A CA 1
ATOM 1525 C C . THR A 1 194 ? 1.471 -10.511 0.939 1.00 94.81 194 THR A C 1
ATOM 1527 O O . THR A 1 194 ? 2.195 -11.442 0.568 1.00 94.81 194 THR A O 1
ATOM 1530 N N . PRO A 1 195 ? 1.049 -9.583 0.060 1.00 91.62 195 PRO A N 1
ATOM 1531 C CA . PRO A 1 195 ? 1.324 -9.696 -1.365 1.00 91.62 195 PRO A CA 1
ATOM 1532 C C . PRO A 1 195 ? 2.770 -9.306 -1.682 1.00 91.62 195 PRO A C 1
ATOM 1534 O O . PRO A 1 195 ? 3.281 -8.304 -1.172 1.00 91.62 195 PRO A O 1
ATOM 1537 N N . GLN A 1 196 ? 3.413 -10.038 -2.599 1.00 89.81 196 GLN A N 1
ATOM 1538 C CA . GLN A 1 196 ? 4.675 -9.605 -3.202 1.00 89.81 196 GLN A CA 1
ATOM 1539 C C . GLN A 1 196 ? 4.413 -8.354 -4.050 1.00 89.81 196 GLN A C 1
ATOM 1541 O O . GLN A 1 196 ? 3.982 -8.430 -5.194 1.00 89.81 196 GLN A O 1
ATOM 1546 N N . SER A 1 197 ? 4.604 -7.181 -3.458 1.00 92.81 197 SER A N 1
ATOM 1547 C CA . SER A 1 197 ? 4.129 -5.920 -4.020 1.00 92.81 197 SER A CA 1
ATOM 1548 C C . SER A 1 197 ? 4.962 -4.742 -3.543 1.00 92.81 197 SER A C 1
ATOM 1550 O O . SER A 1 197 ? 5.713 -4.848 -2.572 1.00 92.81 197 SER A O 1
ATOM 1552 N N . SER A 1 198 ? 4.829 -3.605 -4.222 1.00 95.38 198 SER A N 1
ATOM 1553 C CA . SER A 1 198 ? 5.334 -2.345 -3.684 1.00 95.38 198 SER A CA 1
ATOM 1554 C C . SER A 1 198 ? 4.425 -1.833 -2.564 1.00 95.38 198 SER A C 1
ATOM 1556 O O . SER A 1 198 ? 3.214 -2.065 -2.567 1.00 95.38 198 SER A O 1
ATOM 1558 N N . ALA A 1 199 ? 4.976 -1.053 -1.635 1.00 97.00 199 ALA A N 1
ATOM 1559 C CA . ALA A 1 199 ? 4.214 -0.517 -0.511 1.00 97.00 199 ALA A CA 1
ATOM 1560 C C . ALA A 1 199 ? 2.966 0.259 -0.959 1.00 97.00 199 ALA A C 1
ATOM 1562 O O . ALA A 1 199 ? 1.917 0.133 -0.335 1.00 97.00 199 ALA A O 1
ATOM 1563 N N . CYS A 1 200 ? 3.033 1.002 -2.070 1.00 96.94 200 CYS A N 1
ATOM 1564 C CA . CYS A 1 200 ? 1.865 1.715 -2.585 1.00 96.94 200 CYS A CA 1
ATOM 1565 C C . CYS A 1 200 ? 0.787 0.793 -3.176 1.00 96.94 200 CYS A C 1
ATOM 1567 O O . CYS A 1 200 ? -0.385 1.140 -3.096 1.00 96.94 200 CYS A O 1
ATOM 1569 N N . GLN A 1 201 ? 1.146 -0.372 -3.725 1.00 97.62 201 GLN A N 1
ATOM 1570 C CA . GLN A 1 201 ? 0.167 -1.379 -4.151 1.00 97.62 201 GLN A CA 1
ATOM 1571 C C . GLN A 1 201 ? -0.506 -2.042 -2.944 1.00 97.62 201 GLN A C 1
ATOM 1573 O O . GLN A 1 201 ? -1.716 -2.254 -2.967 1.00 97.62 201 GLN A O 1
ATOM 1578 N N . SER A 1 202 ? 0.260 -2.334 -1.885 1.00 98.12 202 SER A N 1
ATOM 1579 C CA . SER A 1 202 ? -0.259 -2.999 -0.679 1.00 98.12 202 SER A CA 1
ATOM 1580 C C . SER A 1 202 ? -1.337 -2.197 0.058 1.00 98.12 202 SER A C 1
ATOM 1582 O O . SER A 1 202 ? -2.244 -2.786 0.623 1.00 98.12 202 SER A O 1
ATOM 1584 N N . ILE A 1 203 ? -1.283 -0.862 0.015 1.00 98.31 203 ILE A N 1
ATOM 1585 C CA . ILE A 1 203 ? -2.292 0.025 0.628 1.00 98.31 203 ILE A CA 1
ATOM 1586 C C . ILE A 1 203 ? -3.354 0.524 -0.367 1.00 98.31 203 ILE A C 1
ATOM 1588 O O . ILE A 1 203 ? -4.182 1.361 -0.012 1.00 98.31 203 ILE A O 1
ATOM 1592 N N . GLY A 1 204 ? -3.275 0.081 -1.622 1.00 98.31 204 GLY A N 1
ATOM 1593 C CA . GLY A 1 204 ? -4.149 0.496 -2.715 1.00 98.31 204 GLY A CA 1
ATOM 1594 C C . GLY A 1 204 ? -4.843 -0.716 -3.320 1.00 98.31 204 GLY A C 1
ATOM 1595 O O . GLY A 1 204 ? -5.686 -1.316 -2.664 1.00 98.31 204 GLY A O 1
ATOM 1596 N N . ILE A 1 205 ? -4.468 -1.111 -4.538 1.00 98.00 205 ILE A N 1
ATOM 1597 C CA . ILE A 1 205 ? -5.145 -2.184 -5.292 1.00 98.00 205 ILE A CA 1
ATOM 1598 C C . ILE A 1 205 ? -5.352 -3.504 -4.547 1.00 98.00 205 ILE A C 1
ATOM 1600 O O . ILE A 1 205 ? -6.366 -4.145 -4.779 1.00 98.00 205 ILE A O 1
ATOM 1604 N N . TYR A 1 206 ? -4.449 -3.919 -3.654 1.00 98.12 206 TYR A N 1
ATOM 1605 C CA . TYR A 1 206 ? -4.672 -5.151 -2.890 1.00 98.12 206 TYR A CA 1
ATOM 1606 C C . TYR A 1 206 ? -5.741 -4.974 -1.810 1.00 98.12 206 TYR A C 1
ATOM 1608 O O . TYR A 1 206 ? -6.470 -5.907 -1.513 1.00 98.12 206 TYR A O 1
ATOM 1616 N N . VAL A 1 207 ? -5.896 -3.764 -1.270 1.00 98.38 207 VAL A N 1
ATOM 1617 C CA . VAL A 1 207 ? -7.019 -3.437 -0.382 1.00 98.38 207 VAL A CA 1
ATOM 1618 C C . VAL A 1 207 ? -8.314 -3.316 -1.179 1.00 98.38 207 VAL A C 1
ATOM 1620 O O . VAL A 1 207 ? -9.371 -3.658 -0.665 1.00 98.38 207 VAL A O 1
ATOM 1623 N N . PHE A 1 208 ? -8.249 -2.844 -2.427 1.00 97.88 208 PHE A N 1
ATOM 1624 C CA . PHE A 1 208 ? -9.420 -2.787 -3.307 1.00 97.88 208 PHE A CA 1
ATOM 1625 C C . PHE A 1 208 ? -9.914 -4.197 -3.653 1.00 97.88 208 PHE A C 1
ATOM 1627 O O . PHE A 1 208 ? -11.109 -4.444 -3.554 1.00 97.88 208 PHE A O 1
ATOM 1634 N N . ASP A 1 209 ? -8.994 -5.121 -3.946 1.00 97.00 209 ASP A N 1
ATOM 1635 C CA . ASP A 1 209 ? -9.291 -6.545 -4.165 1.00 97.00 209 ASP A CA 1
ATOM 1636 C C . ASP A 1 209 ? -9.922 -7.197 -2.928 1.00 97.00 209 ASP A C 1
ATOM 1638 O O . ASP A 1 209 ? -10.936 -7.883 -3.031 1.00 97.00 209 ASP A O 1
ATOM 1642 N N . GLU A 1 210 ? -9.392 -6.923 -1.732 1.00 97.25 210 GLU A N 1
ATOM 1643 C CA . GLU A 1 210 ? -10.013 -7.387 -0.485 1.00 97.25 210 GLU A CA 1
ATOM 1644 C C . GLU A 1 210 ? -11.383 -6.743 -0.227 1.00 97.25 210 GLU A C 1
ATOM 1646 O O . GLU A 1 210 ? -12.265 -7.390 0.328 1.00 97.25 210 GLU A O 1
ATOM 1651 N N . ALA A 1 211 ? -11.605 -5.494 -0.646 1.00 96.81 211 ALA A N 1
ATOM 1652 C CA . ALA A 1 211 ? -12.879 -4.801 -0.446 1.00 96.81 211 ALA A CA 1
ATOM 1653 C C . ALA A 1 211 ? -14.038 -5.399 -1.263 1.00 96.81 211 ALA A C 1
ATOM 1655 O O . ALA A 1 211 ? -15.198 -5.208 -0.895 1.00 96.81 211 ALA A O 1
ATOM 1656 N N . GLU A 1 212 ? -13.741 -6.117 -2.349 1.00 95.81 212 GLU A N 1
ATOM 1657 C CA . GLU A 1 212 ? -14.733 -6.799 -3.192 1.00 95.81 212 GLU A CA 1
ATOM 1658 C C . GLU A 1 212 ? -15.146 -8.173 -2.636 1.00 95.81 212 GLU A C 1
ATOM 1660 O O . GLU A 1 212 ? -16.130 -8.759 -3.094 1.00 95.81 212 GLU A O 1
ATOM 1665 N N . LYS A 1 213 ? -14.428 -8.686 -1.630 1.00 94.38 213 LYS A N 1
ATOM 1666 C CA . LYS A 1 213 ? -14.692 -9.990 -1.015 1.00 94.38 213 LYS A CA 1
ATOM 1667 C C . LYS A 1 213 ? -15.720 -9.866 0.105 1.00 94.38 213 LYS A C 1
ATOM 1669 O O . LYS A 1 213 ? -15.773 -8.880 0.840 1.00 94.38 213 LYS A O 1
ATOM 1674 N N . GLU A 1 214 ? -16.541 -10.902 0.258 1.00 89.88 214 GLU A N 1
ATOM 1675 C CA . GLU A 1 214 ? -17.453 -11.005 1.399 1.00 89.88 214 GLU A CA 1
ATOM 1676 C C . GLU A 1 214 ? -16.669 -11.187 2.704 1.00 89.88 214 GLU A C 1
ATOM 1678 O O . GLU A 1 214 ? -16.910 -10.461 3.671 1.00 89.88 214 GLU A O 1
ATOM 1683 N N . ASP A 1 215 ? -15.686 -12.091 2.676 1.00 90.00 215 ASP A N 1
ATOM 1684 C CA . ASP A 1 215 ? -14.723 -12.311 3.748 1.00 90.00 215 ASP A CA 1
ATOM 1685 C C . ASP A 1 215 ? -13.377 -11.646 3.421 1.00 90.00 215 ASP A C 1
ATOM 1687 O O . ASP A 1 215 ? -12.438 -12.269 2.925 1.00 90.00 215 ASP A O 1
ATOM 1691 N N . SER A 1 216 ? -13.323 -10.330 3.630 1.00 94.50 216 SER A N 1
ATOM 1692 C CA . SER A 1 216 ? -12.129 -9.516 3.395 1.00 94.50 216 SER A CA 1
ATOM 1693 C C . SER A 1 216 ? -11.095 -9.678 4.510 1.00 94.50 216 SER A C 1
ATOM 1695 O O . SER A 1 216 ? -11.460 -9.730 5.686 1.00 94.50 216 SER A O 1
ATOM 1697 N N . HIS A 1 217 ? -9.817 -9.614 4.166 1.00 95.25 217 HIS A N 1
ATOM 1698 C CA . HIS A 1 217 ? -8.670 -9.681 5.063 1.00 95.25 217 HIS A CA 1
ATOM 1699 C C . HIS A 1 217 ? -7.897 -8.361 5.070 1.00 95.25 217 HIS A C 1
ATOM 1701 O O . HIS A 1 217 ? -7.977 -7.540 4.153 1.00 95.25 217 HIS A O 1
ATOM 1707 N N . GLY A 1 218 ? -7.116 -8.145 6.126 1.00 96.88 218 GLY A N 1
ATOM 1708 C CA . GLY A 1 218 ? -6.167 -7.040 6.143 1.00 96.88 218 GLY A CA 1
ATOM 1709 C C . GLY A 1 218 ? -4.942 -7.308 5.285 1.00 96.88 218 GLY A C 1
ATOM 1710 O O . GLY A 1 218 ? -4.438 -8.429 5.219 1.00 96.88 218 GLY A O 1
ATOM 1711 N N . VAL A 1 219 ? -4.440 -6.245 4.663 1.00 98.44 219 VAL A N 1
ATOM 1712 C CA . VAL A 1 219 ? -3.245 -6.271 3.825 1.00 98.44 219 VAL A CA 1
ATOM 1713 C C . VAL A 1 219 ? -2.066 -5.714 4.611 1.00 98.44 219 VAL A C 1
ATOM 1715 O O . VAL A 1 219 ? -2.045 -4.542 5.007 1.00 98.44 219 VAL A O 1
ATOM 1718 N N . LEU A 1 220 ? -1.058 -6.558 4.827 1.00 98.25 220 LEU A N 1
ATOM 1719 C CA . LEU A 1 220 ? 0.210 -6.150 5.417 1.00 98.25 220 LEU A CA 1
ATOM 1720 C C . LEU A 1 220 ? 1.131 -5.607 4.328 1.00 98.25 220 LEU A C 1
ATOM 1722 O O . LEU A 1 220 ? 1.463 -6.283 3.353 1.00 98.25 220 LEU A O 1
ATOM 1726 N N . GLY A 1 221 ? 1.572 -4.376 4.532 1.00 97.56 221 GLY A N 1
ATOM 1727 C CA . GLY A 1 221 ? 2.404 -3.634 3.606 1.00 97.56 221 GLY A CA 1
ATOM 1728 C C . GLY A 1 221 ? 3.673 -3.093 4.245 1.00 97.56 221 GLY A C 1
ATOM 1729 O O . GLY A 1 221 ? 4.028 -3.400 5.386 1.00 97.56 221 GLY A O 1
ATOM 1730 N N . LEU A 1 222 ? 4.371 -2.260 3.472 1.00 96.44 222 LEU A N 1
ATOM 1731 C CA . LEU A 1 222 ? 5.695 -1.741 3.818 1.00 96.44 222 LEU A CA 1
ATOM 1732 C C . LEU A 1 222 ? 6.713 -2.873 4.065 1.00 96.44 222 LEU A C 1
ATOM 1734 O O . LEU A 1 222 ? 7.568 -2.795 4.945 1.00 96.44 222 LEU A O 1
ATOM 1738 N N . LEU A 1 223 ? 6.610 -3.956 3.293 1.00 94.94 223 LEU A N 1
ATOM 1739 C CA . LEU A 1 223 ? 7.561 -5.070 3.316 1.00 94.94 223 LEU A CA 1
ATOM 1740 C C . LEU A 1 223 ? 8.686 -4.881 2.292 1.00 94.94 223 LEU A C 1
ATOM 1742 O O . LEU A 1 223 ? 9.803 -5.340 2.520 1.00 94.94 223 LEU A O 1
ATOM 1746 N N . ASP A 1 224 ? 8.432 -4.158 1.199 1.00 94.00 224 ASP A N 1
ATOM 1747 C CA . ASP A 1 224 ? 9.438 -3.899 0.178 1.00 94.00 224 ASP A CA 1
ATOM 1748 C C . ASP A 1 224 ? 10.455 -2.833 0.621 1.00 94.00 224 ASP A C 1
ATOM 1750 O O . ASP A 1 224 ? 10.134 -1.808 1.233 1.00 94.00 224 ASP A O 1
ATOM 1754 N N . LEU A 1 225 ? 11.723 -3.064 0.279 1.00 92.00 225 LEU A N 1
ATOM 1755 C CA . LEU A 1 225 ? 12.821 -2.194 0.702 1.00 92.00 225 LEU A CA 1
ATOM 1756 C C . LEU A 1 225 ? 12.775 -0.812 0.035 1.00 92.00 225 LEU A C 1
ATOM 1758 O O . LEU A 1 225 ? 13.218 0.169 0.637 1.00 92.00 225 LEU A O 1
ATOM 1762 N N . ALA A 1 226 ? 12.225 -0.706 -1.178 1.00 90.94 226 ALA A N 1
ATOM 1763 C CA . ALA A 1 226 ? 12.093 0.566 -1.885 1.00 90.94 226 ALA A CA 1
ATOM 1764 C C . ALA A 1 226 ? 11.082 1.492 -1.185 1.00 90.94 226 ALA A C 1
ATOM 1766 O O . ALA A 1 226 ? 11.388 2.657 -0.912 1.00 90.94 226 ALA A O 1
ATOM 1767 N N . GLY A 1 227 ? 9.915 0.956 -0.824 1.00 94.25 227 GLY A N 1
ATOM 1768 C CA . GLY A 1 227 ? 8.888 1.607 -0.022 1.00 94.25 227 GLY A CA 1
ATOM 1769 C C . GLY A 1 227 ? 9.414 1.999 1.353 1.00 94.25 227 GLY A C 1
ATOM 1770 O O . GLY A 1 227 ? 9.305 3.167 1.729 1.00 94.25 227 GLY A O 1
ATOM 1771 N N . ARG A 1 228 ? 10.086 1.079 2.063 1.00 94.81 228 ARG A N 1
ATOM 1772 C CA . ARG A 1 228 ? 10.738 1.376 3.354 1.00 94.81 228 ARG A CA 1
ATOM 1773 C C . ARG A 1 228 ? 11.733 2.522 3.254 1.00 94.81 228 ARG A C 1
ATOM 1775 O O . ARG A 1 228 ? 11.678 3.448 4.057 1.00 94.81 228 ARG A O 1
ATOM 1782 N N . ARG A 1 229 ? 12.605 2.515 2.243 1.00 94.44 229 ARG A N 1
ATOM 1783 C CA . ARG A 1 229 ? 13.599 3.579 2.027 1.00 94.44 229 ARG A CA 1
ATOM 1784 C C . ARG A 1 229 ? 12.957 4.955 1.819 1.00 94.44 229 ARG A C 1
ATOM 1786 O O . ARG A 1 229 ? 13.591 5.964 2.118 1.00 94.44 229 ARG A O 1
ATOM 1793 N N . ALA A 1 230 ? 11.729 5.010 1.305 1.00 95.50 230 ALA A N 1
ATOM 1794 C CA . ALA A 1 230 ? 10.992 6.253 1.100 1.00 95.50 230 ALA A CA 1
ATOM 1795 C C . ALA A 1 230 ? 10.306 6.792 2.372 1.00 95.50 230 ALA A C 1
ATOM 1797 O O . ALA A 1 230 ? 9.867 7.946 2.364 1.00 95.50 230 ALA A O 1
ATOM 1798 N N . MET A 1 231 ? 10.219 6.000 3.447 1.00 97.56 231 MET A N 1
ATOM 1799 C CA . MET A 1 231 ? 9.630 6.397 4.730 1.00 97.56 231 MET A CA 1
ATOM 1800 C C . MET A 1 231 ? 10.664 7.037 5.671 1.00 97.56 231 MET A C 1
ATOM 1802 O O . MET A 1 231 ? 11.862 6.756 5.597 1.00 97.56 231 MET A O 1
ATOM 1806 N N . LYS A 1 232 ? 10.206 7.912 6.574 1.00 96.69 232 LYS A N 1
ATOM 1807 C CA . LYS A 1 232 ? 11.032 8.497 7.649 1.00 96.69 232 LYS A CA 1
ATOM 1808 C C . LYS A 1 232 ? 11.189 7.524 8.827 1.00 96.69 232 LYS A C 1
ATOM 1810 O O . LYS A 1 232 ? 10.403 6.590 8.981 1.00 96.69 232 LYS A O 1
ATOM 1815 N N . GLU A 1 233 ? 12.192 7.753 9.677 1.00 96.12 233 GLU A N 1
ATOM 1816 C CA . GLU A 1 233 ? 12.234 7.108 11.000 1.00 96.12 233 GLU A CA 1
ATOM 1817 C C . GLU A 1 233 ? 11.093 7.615 11.899 1.00 96.12 233 GLU A C 1
ATOM 1819 O O . GLU A 1 233 ? 10.685 8.769 11.744 1.00 96.12 233 GLU A O 1
ATOM 1824 N N . PRO A 1 234 ? 10.592 6.793 12.843 1.00 95.56 234 PRO A N 1
ATOM 1825 C CA . PRO A 1 234 ? 10.923 5.377 13.075 1.00 95.56 234 PRO A CA 1
ATOM 1826 C C . PRO A 1 234 ? 10.223 4.399 12.109 1.00 95.56 234 PRO A C 1
ATOM 1828 O O . PRO A 1 234 ? 10.479 3.196 12.141 1.00 95.56 234 PRO A O 1
ATOM 1831 N N . ILE A 1 235 ? 9.328 4.889 11.241 1.00 97.19 235 ILE A N 1
ATOM 1832 C CA . ILE A 1 235 ? 8.454 4.036 10.422 1.00 97.19 235 ILE A CA 1
ATOM 1833 C C . ILE A 1 235 ? 9.254 3.084 9.531 1.00 97.19 235 ILE A C 1
ATOM 1835 O O . ILE A 1 235 ? 8.956 1.892 9.477 1.00 97.19 235 ILE A O 1
ATOM 1839 N N . LYS A 1 236 ? 10.302 3.581 8.863 1.00 95.62 236 LYS A N 1
ATOM 1840 C CA . LYS A 1 236 ? 11.095 2.761 7.935 1.00 95.62 236 LYS A CA 1
ATOM 1841 C C . LYS A 1 236 ? 11.759 1.543 8.588 1.00 95.62 236 LYS A C 1
ATOM 1843 O O . LYS A 1 236 ? 11.972 0.545 7.897 1.00 95.62 236 LYS A O 1
ATOM 1848 N N . SER A 1 237 ? 12.103 1.624 9.875 1.00 94.31 237 SER A N 1
ATOM 1849 C CA . SER A 1 237 ? 12.891 0.603 10.573 1.00 94.31 237 SER A CA 1
ATOM 1850 C C . SER A 1 237 ? 12.045 -0.323 11.443 1.00 94.31 237 SER A C 1
ATOM 1852 O O . SER A 1 237 ? 12.383 -1.496 11.563 1.00 94.31 237 SER A O 1
ATOM 1854 N N . GLN A 1 238 ? 10.949 0.175 12.023 1.00 95.75 238 GLN A N 1
ATOM 1855 C CA . GLN A 1 238 ? 10.239 -0.532 13.098 1.00 95.75 238 GLN A CA 1
ATOM 1856 C C . GLN A 1 238 ? 8.748 -0.760 12.843 1.00 95.75 238 GLN A C 1
ATOM 1858 O O . GLN A 1 238 ? 8.125 -1.510 13.589 1.00 95.75 238 GLN A O 1
ATOM 1863 N N . TYR A 1 239 ? 8.171 -0.140 11.810 1.00 98.00 239 TYR A N 1
ATOM 1864 C CA . TYR A 1 239 ? 6.731 -0.200 11.568 1.00 98.00 239 TYR A CA 1
ATOM 1865 C C . TYR A 1 239 ? 6.392 -0.891 10.245 1.00 98.00 239 TYR A C 1
ATOM 1867 O O . TYR A 1 239 ? 7.228 -1.057 9.346 1.00 98.00 239 TYR A O 1
ATOM 1875 N N . PHE A 1 240 ? 5.125 -1.278 10.150 1.00 97.94 240 PHE A N 1
ATOM 1876 C CA . PHE A 1 240 ? 4.443 -1.771 8.963 1.00 97.94 240 PHE A CA 1
ATOM 1877 C C . PHE A 1 240 ? 3.221 -0.901 8.674 1.00 97.94 240 PHE A C 1
ATOM 1879 O O . PHE A 1 240 ? 2.724 -0.191 9.551 1.00 97.94 240 PHE A O 1
ATOM 1886 N N . THR A 1 241 ? 2.711 -0.983 7.449 1.00 98.38 241 THR A N 1
ATOM 1887 C CA . THR A 1 241 ? 1.346 -0.538 7.156 1.00 98.38 241 THR A CA 1
ATOM 1888 C C . THR A 1 241 ? 0.421 -1.743 7.251 1.00 98.38 241 THR A C 1
ATOM 1890 O O . THR A 1 241 ? 0.710 -2.768 6.639 1.00 98.38 241 THR A O 1
ATOM 1893 N N . PHE A 1 242 ? -0.690 -1.625 7.964 1.00 98.44 242 PHE A N 1
ATOM 1894 C CA . PHE A 1 242 ? -1.768 -2.609 7.949 1.00 98.44 242 PHE A CA 1
ATOM 1895 C C . PHE A 1 242 ? -3.031 -1.917 7.445 1.00 98.44 242 PHE A C 1
ATOM 1897 O O . PHE A 1 242 ? -3.589 -1.060 8.132 1.00 98.44 242 PHE A O 1
ATOM 1904 N N . ALA A 1 243 ? -3.417 -2.220 6.210 1.00 98.62 243 ALA A N 1
ATOM 1905 C CA . ALA A 1 243 ? -4.537 -1.579 5.538 1.00 98.62 243 ALA A CA 1
ATOM 1906 C C . ALA A 1 243 ? -5.722 -2.539 5.458 1.00 98.62 243 ALA A C 1
ATOM 1908 O O . ALA A 1 243 ? -5.552 -3.697 5.086 1.00 98.62 243 ALA A O 1
ATOM 1909 N N . ILE A 1 244 ? -6.915 -2.060 5.803 1.00 98.31 244 ILE A N 1
ATOM 1910 C CA . ILE A 1 244 ? -8.149 -2.852 5.743 1.00 98.31 244 ILE A CA 1
ATOM 1911 C C . ILE A 1 244 ? -9.227 -2.097 4.962 1.00 98.31 244 ILE A C 1
ATOM 1913 O O . ILE A 1 244 ? -9.303 -0.864 5.074 1.00 98.31 244 ILE A O 1
ATOM 1917 N N . PRO A 1 245 ? -10.090 -2.807 4.212 1.00 98.31 245 PRO A N 1
ATOM 1918 C CA . PRO A 1 245 ? -11.286 -2.211 3.632 1.00 98.31 245 PRO A CA 1
ATOM 1919 C C . PRO A 1 245 ? -12.149 -1.547 4.704 1.00 98.31 245 PRO A C 1
ATOM 1921 O O . PRO A 1 245 ? -12.253 -2.039 5.832 1.00 98.31 245 PRO A O 1
ATOM 1924 N N . TRP A 1 246 ? -12.818 -0.450 4.356 1.00 97.75 246 TRP A N 1
ATOM 1925 C CA . TRP A 1 246 ? -13.642 0.285 5.317 1.00 97.75 246 TRP A CA 1
ATOM 1926 C C . TRP A 1 246 ? -14.757 -0.569 5.929 1.00 97.75 246 TRP A C 1
ATOM 1928 O O . TRP A 1 246 ? -15.009 -0.490 7.128 1.00 97.75 246 TRP A O 1
ATOM 1938 N N . LYS A 1 247 ? -15.365 -1.466 5.142 1.00 97.06 247 LYS A N 1
ATOM 1939 C CA . LYS A 1 247 ? -16.371 -2.422 5.632 1.00 97.06 247 LYS A CA 1
ATOM 1940 C C . LYS A 1 247 ? -15.830 -3.309 6.764 1.00 97.06 247 LYS A C 1
ATOM 1942 O O . LYS A 1 247 ? -16.526 -3.517 7.756 1.00 97.06 247 LYS A O 1
ATOM 1947 N N . LEU A 1 248 ? -14.585 -3.782 6.656 1.00 96.75 248 LEU A N 1
ATOM 1948 C CA . LEU A 1 248 ? -13.933 -4.563 7.712 1.00 96.75 248 LEU A CA 1
ATOM 1949 C C . LEU A 1 248 ? -13.643 -3.703 8.947 1.00 96.75 248 LEU A C 1
ATOM 1951 O O . LEU A 1 248 ? -13.842 -4.150 10.074 1.00 96.75 248 LEU A O 1
ATOM 1955 N N . TYR A 1 249 ? -13.246 -2.444 8.751 1.00 97.25 249 TYR A N 1
ATOM 1956 C CA . TYR A 1 249 ? -13.069 -1.506 9.860 1.00 97.25 249 TYR A CA 1
ATOM 1957 C C . TYR A 1 249 ? -14.369 -1.254 10.640 1.00 97.25 249 TYR A C 1
ATOM 1959 O O . TYR A 1 249 ? -14.335 -1.188 11.867 1.00 97.25 249 TYR A O 1
ATOM 1967 N N . LEU A 1 250 ? -15.519 -1.165 9.964 1.00 95.94 250 LEU A N 1
ATOM 1968 C CA . LEU A 1 250 ? -16.816 -1.062 10.641 1.00 95.94 250 LEU A CA 1
ATOM 1969 C C . LEU A 1 250 ? -17.112 -2.318 11.476 1.00 95.94 250 LEU A C 1
ATOM 1971 O O . LEU A 1 250 ? -17.443 -2.190 12.651 1.00 95.94 250 LEU A O 1
ATOM 1975 N N . LYS A 1 251 ? -16.859 -3.521 10.934 1.00 95.56 251 LYS A N 1
ATOM 1976 C CA . LYS A 1 251 ? -16.962 -4.780 11.700 1.00 95.56 251 LYS A CA 1
ATOM 1977 C C . LYS A 1 251 ? -16.063 -4.763 12.942 1.00 95.56 251 LYS A C 1
ATOM 1979 O O . LYS A 1 251 ? -16.473 -5.231 14.001 1.00 95.56 251 LYS A O 1
ATOM 1984 N N . TYR A 1 252 ? -14.855 -4.207 12.842 1.00 96.25 252 TYR A N 1
ATOM 1985 C CA . TYR A 1 252 ? -13.965 -4.046 13.995 1.00 96.25 252 TYR A CA 1
ATOM 1986 C C . TYR A 1 252 ? -14.561 -3.116 15.051 1.00 96.25 252 TYR A C 1
ATOM 1988 O O . TYR A 1 252 ? -14.509 -3.440 16.232 1.00 96.25 252 TYR A O 1
ATOM 1996 N N . LEU A 1 253 ? -15.136 -1.979 14.651 1.00 95.88 253 LEU A N 1
ATOM 1997 C CA . LEU A 1 253 ? -15.773 -1.046 15.583 1.00 95.88 253 LEU A CA 1
ATOM 1998 C C . LEU A 1 253 ? -16.959 -1.678 16.318 1.00 95.88 253 LEU A C 1
ATOM 2000 O O . LEU A 1 253 ? -17.092 -1.460 17.521 1.00 95.88 253 LEU A O 1
ATOM 2004 N N . ASP A 1 254 ? -17.759 -2.489 15.627 1.00 96.31 254 ASP A N 1
ATOM 2005 C CA . ASP A 1 254 ? -18.926 -3.163 16.209 1.00 96.31 254 ASP A CA 1
ATOM 2006 C C . ASP A 1 254 ? -18.547 -4.241 17.237 1.00 96.31 254 ASP A C 1
ATOM 2008 O O . ASP A 1 254 ? -19.356 -4.592 18.092 1.00 96.31 254 ASP A O 1
ATOM 2012 N N . ASN A 1 255 ? -17.313 -4.756 17.180 1.00 96.12 255 ASN A N 1
ATOM 2013 C CA . ASN A 1 255 ? -16.856 -5.878 18.006 1.00 96.12 255 ASN A CA 1
ATOM 2014 C C . ASN A 1 255 ? -15.661 -5.536 18.912 1.00 96.12 255 ASN A C 1
ATOM 2016 O O . ASN A 1 255 ? -15.072 -6.427 19.515 1.00 96.12 255 ASN A O 1
ATOM 2020 N N . MET A 1 256 ? -15.248 -4.268 19.001 1.00 94.75 256 MET A N 1
ATOM 2021 C CA . MET A 1 256 ? -14.050 -3.890 19.766 1.00 94.75 256 MET A CA 1
ATOM 2022 C C . MET A 1 256 ? -14.244 -3.972 21.287 1.00 94.75 256 MET A C 1
ATOM 2024 O O . MET A 1 256 ? -13.264 -4.137 22.017 1.00 94.75 256 MET A O 1
ATOM 2028 N N . GLU A 1 257 ? -15.477 -3.831 21.774 1.00 91.38 257 GLU A N 1
ATOM 2029 C CA . GLU A 1 257 ? -15.792 -3.918 23.201 1.00 91.38 257 GLU A CA 1
ATOM 2030 C C . GLU A 1 257 ? -15.712 -5.372 23.679 1.00 91.38 257 GLU A C 1
ATOM 2032 O O . GLU A 1 257 ? -16.049 -6.295 22.944 1.00 91.38 257 GLU A O 1
ATOM 2037 N N . CYS A 1 258 ? -15.218 -5.589 24.904 1.00 88.31 258 CYS A N 1
ATOM 2038 C CA . CYS A 1 258 ? -14.994 -6.931 25.462 1.00 88.31 258 CYS A CA 1
ATOM 2039 C C . CYS A 1 258 ? -14.137 -7.862 24.572 1.00 88.31 258 CYS A C 1
ATOM 2041 O O . CYS A 1 258 ? -14.229 -9.084 24.679 1.00 88.31 258 CYS A O 1
ATOM 2043 N N . SER A 1 259 ? -13.277 -7.291 23.724 1.00 92.50 259 SER A N 1
ATOM 2044 C CA . SER A 1 259 ? -12.416 -8.024 22.791 1.00 92.50 259 SER A CA 1
ATOM 2045 C C . SER A 1 259 ? -10.960 -8.112 23.262 1.00 92.50 259 SER A C 1
ATOM 2047 O O . SER A 1 259 ? -10.588 -7.579 24.311 1.00 92.50 259 SER A O 1
ATOM 2049 N N . TYR A 1 260 ? -10.091 -8.724 22.448 1.00 90.44 260 TYR A N 1
ATOM 2050 C CA . TYR A 1 260 ? -8.643 -8.746 22.692 1.00 90.44 260 TYR A CA 1
ATOM 2051 C C . TYR A 1 260 ? -8.035 -7.332 22.814 1.00 90.44 260 TYR A C 1
ATOM 2053 O O . TYR A 1 260 ? -7.096 -7.134 23.588 1.00 90.44 260 TYR A O 1
ATOM 2061 N N . LEU A 1 261 ? -8.615 -6.332 22.131 1.00 91.25 261 LEU A N 1
ATOM 2062 C CA . LEU A 1 261 ? -8.217 -4.917 22.217 1.00 91.25 261 LEU A CA 1
ATOM 2063 C C . LEU A 1 261 ? -8.498 -4.290 23.590 1.00 91.25 261 LEU A C 1
ATOM 2065 O O . LEU A 1 261 ? -7.838 -3.324 23.9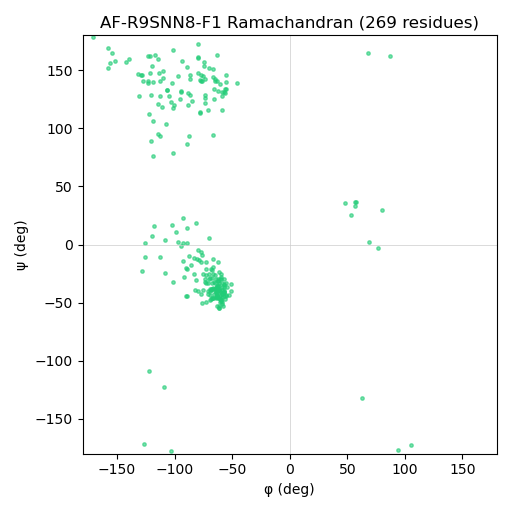69 1.00 91.25 261 LEU A O 1
ATOM 2069 N N . ASP A 1 262 ? -9.466 -4.826 24.333 1.00 87.94 262 ASP A N 1
ATOM 2070 C CA . ASP A 1 262 ? -9.836 -4.373 25.678 1.00 87.94 262 ASP A CA 1
ATOM 2071 C C . ASP A 1 262 ? -9.414 -5.378 26.775 1.00 87.94 262 ASP A C 1
ATOM 2073 O O . ASP A 1 262 ? -9.672 -5.190 27.969 1.00 87.94 262 ASP A O 1
ATOM 2077 N N . GLY A 1 263 ? -8.715 -6.447 26.384 1.00 90.12 263 GLY A N 1
ATOM 2078 C CA . GLY A 1 263 ? -8.336 -7.549 27.259 1.00 90.12 263 GLY A CA 1
ATOM 2079 C C . GLY A 1 263 ? -7.261 -7.185 28.298 1.00 90.12 263 GLY A C 1
ATOM 2080 O O . GLY A 1 263 ? -6.404 -6.327 28.058 1.00 90.12 263 GLY A O 1
ATOM 2081 N N . PRO A 1 264 ? -7.239 -7.869 29.461 1.00 91.75 264 PRO A N 1
ATOM 2082 C CA . PRO A 1 264 ? -6.299 -7.576 30.546 1.00 91.75 264 PRO A CA 1
ATOM 2083 C C . PRO A 1 264 ? -4.833 -7.839 30.167 1.00 91.75 264 PRO A C 1
ATOM 2085 O O . PRO A 1 264 ? -3.950 -7.105 30.611 1.00 91.75 264 PRO A O 1
ATOM 2088 N N . VAL A 1 265 ? -4.570 -8.844 29.318 1.00 92.62 265 VAL A N 1
ATOM 2089 C CA . VAL A 1 265 ? -3.215 -9.153 28.827 1.00 92.62 265 VAL A CA 1
ATOM 2090 C C . VAL A 1 265 ? -2.665 -7.964 28.049 1.00 92.62 265 VAL A C 1
ATOM 2092 O O . VAL A 1 265 ? -1.609 -7.441 28.404 1.00 92.62 265 VAL A O 1
ATOM 2095 N N . TRP A 1 266 ? -3.413 -7.468 27.060 1.00 93.62 266 TRP A N 1
ATOM 2096 C CA . TRP A 1 266 ? -2.987 -6.319 26.270 1.00 93.62 266 TRP A CA 1
ATOM 2097 C C . TRP A 1 266 ? -2.814 -5.056 27.122 1.00 93.62 266 TRP A C 1
ATOM 2099 O O . TRP A 1 266 ? -1.765 -4.412 27.074 1.00 93.62 266 TRP A O 1
ATOM 2109 N N . LYS A 1 267 ? -3.781 -4.752 27.997 1.00 90.69 267 LYS A N 1
ATOM 2110 C CA . LYS A 1 267 ? -3.696 -3.615 28.932 1.00 90.69 267 LYS A CA 1
ATOM 2111 C C . LYS A 1 267 ? -2.435 -3.647 29.804 1.00 90.69 267 LYS A C 1
ATOM 2113 O O . LYS A 1 267 ? -1.905 -2.589 30.132 1.00 90.69 267 LYS A O 1
ATOM 2118 N N . SER A 1 268 ? -1.941 -4.833 30.173 1.00 91.50 268 SER A N 1
ATOM 2119 C CA . SER A 1 268 ? -0.710 -4.975 30.964 1.00 91.50 268 SER A CA 1
ATOM 2120 C C . SER A 1 268 ? 0.576 -4.730 30.165 1.00 91.50 268 SER A C 1
ATOM 2122 O O . SER A 1 268 ? 1.573 -4.319 30.755 1.00 91.50 268 SER A O 1
ATOM 2124 N N . MET A 1 269 ? 0.537 -4.938 28.844 1.00 88.19 269 MET A N 1
ATOM 2125 C CA . MET A 1 269 ? 1.668 -4.750 27.929 1.00 88.19 269 MET A CA 1
ATOM 2126 C C . MET A 1 269 ? 1.765 -3.332 27.358 1.00 88.19 269 MET A C 1
ATOM 2128 O O . MET A 1 269 ? 2.837 -2.932 26.922 1.00 88.19 269 MET A O 1
ATOM 2132 N N . ARG A 1 270 ? 0.668 -2.566 27.368 1.00 79.31 270 ARG A N 1
ATOM 2133 C CA . ARG A 1 270 ? 0.598 -1.189 26.847 1.00 79.31 270 ARG A CA 1
ATOM 2134 C C . ARG A 1 270 ? 1.134 -0.123 27.825 1.00 79.31 270 ARG A C 1
ATOM 2136 O O . ARG A 1 270 ? 0.733 1.036 27.729 1.00 79.31 270 ARG A O 1
ATOM 2143 N N . LYS A 1 271 ? 1.931 -0.522 28.819 1.00 56.50 271 LYS A N 1
ATOM 2144 C CA . LYS A 1 271 ? 2.497 0.383 29.833 1.00 56.50 271 LYS A CA 1
ATOM 2145 C C . LYS A 1 271 ? 3.716 1.130 29.316 1.00 56.50 271 LYS A C 1
ATOM 2147 O O . LYS A 1 271 ? 4.526 0.497 28.608 1.00 56.50 271 LYS A O 1
#

Radius of gyration: 19.4 Å; Cα contacts (8 Å, |Δi|>4): 522; chains: 1; bounding box: 47×43×58 Å

Sequence (271 aa):
MDSKIANLLGCSFKPIVLVKTNEKPDGAIGPKSNKGRSCIMSYLNKVIFDRQTVVFEKNTTSCNGGLTGLGFGNGFKEGEPGIDIYASFLSTGLKDAKDKKNYQKFCSEKPPAVRDMFECGERIYSNYNQAYEFMDKKVPIYNNPEKYVVFKPFEDLKDGEIADSIIFIVNPMELSVLLQFDTSLRDEVNHVMTPQSSACQSIGIYVFDEAEKEDSHGVLGLLDLAGRRAMKEPIKSQYFTFAIPWKLYLKYLDNMECSYLDGPVWKSMRK

Solvent-accessible surface area (backbone atoms only — not comparable to full-atom values): 14455 Å² total; per-residue (Å²): 89,82,62,64,68,49,60,55,59,63,48,94,43,75,42,32,29,36,34,74,31,80,68,84,65,86,90,45,44,57,62,90,42,44,68,70,95,60,55,68,48,47,51,45,43,37,22,66,75,67,57,37,40,33,42,44,38,69,79,22,51,44,38,37,69,51,28,24,8,70,14,64,26,55,18,47,72,77,29,86,88,27,42,69,51,48,10,12,30,40,0,39,6,58,79,51,28,91,53,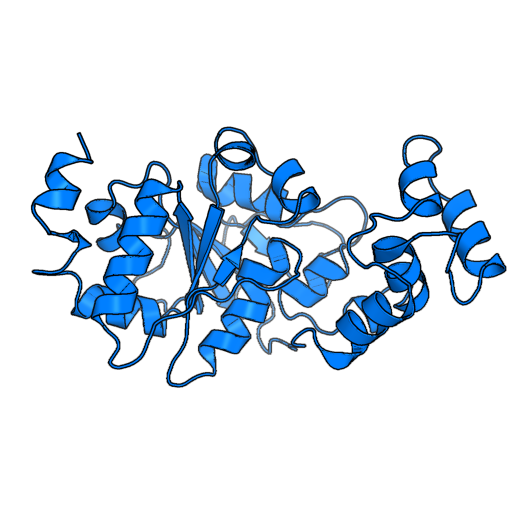45,69,63,48,49,51,59,34,70,75,40,60,78,96,55,22,63,55,41,46,49,18,71,53,78,25,94,34,25,67,60,29,36,49,38,71,74,71,67,55,74,75,35,70,57,90,45,61,30,46,30,40,29,31,47,50,72,54,54,92,91,61,77,54,55,25,42,35,37,51,29,38,70,67,50,43,52,48,52,52,56,36,58,35,74,76,47,96,59,91,68,68,70,44,70,68,98,52,53,28,53,23,26,67,24,31,55,27,53,58,27,54,76,41,93,86,53,49,43,21,50,22,44,77,30,67,71,38,22,69,44,37,54,84,66,47,43,81,59,36,31,35,42,19,30,21,33,72,58,52,50,54,47,65,78,50,43,70,95,25,59,62,64,29,71,70,50,64,67,68,74,112